Protein AF-A0A6J8BJU0-F1 (afdb_monomer_lite)

pLDDT: mean 70.77, std 21.6, range [33.34, 97.31]

Organism: Mytilus coruscus (NCBI:txid42192)

Sequence (218 aa):
MSDNEKNPNEDMDEDTVEDTVGEDRKKVKKSENNFKFKGNKVQFDLNVDVLDNLDSAISCIEKKRPNKAISYLEDSKELLNKRNKHIRIADKSEGGWQTVSEYLSDELASDSEDEKRIRAADSRAVKKIKAAKTDKQQHGRKRPAEAAGSSYQQAHSGGNSGGNGLQPFRAGASTGGAQGQQSPAKPSDVCYKCGFYGHWARECRRQSKNRVPRAPPS

Structure (mmCIF, N/CA/C/O backbone):
data_AF-A0A6J8BJU0-F1
#
_entry.id   AF-A0A6J8BJU0-F1
#
loop_
_atom_site.group_PDB
_atom_site.id
_atom_site.type_symbol
_atom_site.label_atom_id
_atom_site.label_alt_id
_atom_site.label_comp_id
_atom_site.label_asym_id
_atom_site.label_entity_id
_atom_site.label_seq_id
_atom_site.pdbx_PDB_ins_code
_atom_site.Cartn_x
_atom_site.Cartn_y
_atom_site.Cartn_z
_atom_site.occupancy
_atom_site.B_iso_or_equiv
_atom_site.auth_seq_id
_atom_site.auth_comp_id
_atom_site.auth_asym_id
_atom_site.auth_atom_id
_atom_site.pdbx_PDB_model_num
ATOM 1 N N . MET A 1 1 ? 0.953 6.549 77.476 1.00 46.22 1 MET A N 1
ATOM 2 C CA . MET A 1 1 ? -0.055 5.620 76.932 1.00 46.22 1 MET A CA 1
ATOM 3 C C . MET A 1 1 ? -1.033 6.436 76.117 1.00 46.22 1 MET A C 1
ATOM 5 O O . MET A 1 1 ? -1.964 6.972 76.692 1.00 46.22 1 MET A O 1
ATOM 9 N N . SER A 1 2 ? -0.748 6.596 74.829 1.00 47.69 2 SER A N 1
ATOM 10 C CA . SER A 1 2 ? -1.731 6.894 73.786 1.00 47.69 2 SER A CA 1
ATOM 11 C C . SER A 1 2 ? -1.089 6.444 72.486 1.00 47.69 2 SER A C 1
ATOM 13 O O . SER A 1 2 ? 0.050 6.808 72.190 1.00 47.69 2 SER A O 1
ATOM 15 N N . ASP A 1 3 ? -1.786 5.530 71.840 1.00 46.84 3 ASP A N 1
ATOM 16 C CA . ASP A 1 3 ? -1.271 4.595 70.867 1.00 46.84 3 ASP A CA 1
ATOM 17 C C . ASP A 1 3 ? -1.008 5.218 69.497 1.00 46.84 3 ASP A C 1
ATOM 19 O O . ASP A 1 3 ? -1.640 6.175 69.058 1.00 46.84 3 ASP A O 1
ATOM 23 N N . ASN A 1 4 ? -0.017 4.622 68.847 1.00 41.00 4 ASN A N 1
ATOM 24 C CA . ASN A 1 4 ? 0.404 4.840 67.478 1.00 41.00 4 ASN A CA 1
ATOM 25 C C . ASN A 1 4 ? -0.678 4.297 66.525 1.00 41.00 4 ASN A C 1
ATOM 27 O O . ASN A 1 4 ? -0.719 3.091 66.272 1.00 41.00 4 ASN A O 1
ATOM 31 N N . GLU A 1 5 ? -1.551 5.162 66.001 1.00 51.59 5 GLU A N 1
ATOM 32 C CA . GLU A 1 5 ? -2.478 4.791 64.925 1.00 51.59 5 GLU A CA 1
ATOM 33 C C . GLU A 1 5 ? -1.715 4.633 63.606 1.00 51.59 5 GLU A C 1
ATOM 35 O O . GLU A 1 5 ? -1.381 5.573 62.884 1.00 51.59 5 GLU A O 1
ATOM 40 N N . LYS A 1 6 ? -1.410 3.368 63.337 1.00 50.94 6 LYS A N 1
ATOM 41 C CA . LYS A 1 6 ? -0.900 2.828 62.086 1.00 50.94 6 LYS A CA 1
ATOM 42 C C . LYS A 1 6 ? -1.987 2.993 61.017 1.00 50.94 6 LYS A C 1
ATOM 44 O O . LYS A 1 6 ? -3.042 2.381 61.127 1.00 50.94 6 LYS A O 1
ATOM 49 N N . ASN A 1 7 ? -1.731 3.819 60.006 1.00 46.66 7 ASN A N 1
ATOM 50 C CA . ASN A 1 7 ? -2.589 3.973 58.830 1.00 46.66 7 ASN A CA 1
ATOM 51 C C . ASN A 1 7 ? -2.451 2.727 57.925 1.00 46.66 7 ASN A C 1
ATOM 53 O O . ASN A 1 7 ? -1.338 2.480 57.453 1.00 46.66 7 ASN A O 1
ATOM 57 N N . PRO A 1 8 ? -3.516 1.937 57.685 1.00 49.47 8 PRO A N 1
ATOM 58 C CA . PRO A 1 8 ? -3.499 0.823 56.754 1.00 49.47 8 PRO A CA 1
ATOM 59 C C . PRO A 1 8 ? -4.207 1.254 55.465 1.00 49.47 8 PRO A C 1
ATOM 61 O O . PRO A 1 8 ? -5.416 1.106 55.329 1.00 49.47 8 PRO A O 1
ATOM 64 N N . ASN A 1 9 ? -3.453 1.811 54.522 1.00 45.53 9 ASN A N 1
ATOM 65 C CA . ASN A 1 9 ? -3.844 1.744 53.118 1.00 45.53 9 ASN A CA 1
ATOM 66 C C . ASN A 1 9 ? -2.842 0.824 52.440 1.00 45.53 9 ASN A C 1
ATOM 68 O O . ASN A 1 9 ? -1.770 1.235 52.001 1.00 45.53 9 ASN A O 1
ATOM 72 N N . GLU A 1 10 ? -3.219 -0.444 52.517 1.00 48.91 10 GLU A N 1
ATOM 73 C CA . GLU A 1 10 ? -2.657 -1.590 51.834 1.00 48.91 10 GLU A CA 1
ATOM 74 C C . GLU A 1 10 ? -2.752 -1.354 50.322 1.00 48.91 10 GLU A C 1
ATOM 76 O O . GLU A 1 10 ? -3.818 -1.040 49.790 1.00 48.91 10 GLU A O 1
ATOM 81 N N . ASP A 1 11 ? -1.587 -1.404 49.680 1.00 44.16 11 ASP A N 1
ATOM 82 C CA . ASP A 1 11 ? -1.327 -2.092 48.417 1.00 44.16 11 ASP A CA 1
ATOM 83 C C . ASP A 1 11 ? -2.562 -2.303 47.521 1.00 44.16 11 ASP A C 1
ATOM 85 O O . ASP A 1 11 ? -3.182 -3.363 47.493 1.00 44.16 11 ASP A O 1
ATOM 89 N N . MET A 1 12 ? -2.905 -1.274 46.743 1.00 44.69 12 MET A N 1
ATOM 90 C CA . MET A 1 12 ? -3.594 -1.491 45.474 1.00 44.69 12 MET A CA 1
ATOM 91 C C . MET A 1 12 ? -2.523 -1.930 44.488 1.00 44.69 12 MET A C 1
ATOM 93 O O . MET A 1 12 ? -1.790 -1.092 43.960 1.00 44.69 12 MET A O 1
ATOM 97 N N . ASP A 1 13 ? -2.417 -3.243 44.314 1.00 44.38 13 ASP A N 1
ATOM 98 C CA . ASP A 1 13 ? -1.623 -3.880 43.278 1.00 44.38 13 ASP A CA 1
ATOM 99 C C . ASP A 1 13 ? -1.821 -3.139 41.949 1.00 44.38 13 ASP A C 1
ATOM 101 O O . ASP A 1 13 ? -2.906 -3.105 41.361 1.00 44.38 13 ASP A O 1
ATOM 105 N N . GLU A 1 14 ? -0.746 -2.499 41.493 1.00 45.72 14 GLU A N 1
ATOM 106 C CA . GLU A 1 14 ? -0.585 -2.044 40.123 1.00 45.72 14 GLU A CA 1
ATOM 107 C C . GLU A 1 14 ? -0.460 -3.307 39.268 1.00 45.72 14 GLU A C 1
ATOM 109 O O . GLU A 1 14 ? 0.639 -3.738 38.913 1.00 45.72 14 GLU A O 1
ATOM 114 N N . ASP A 1 15 ? -1.610 -3.939 39.005 1.00 37.81 15 ASP A N 1
ATOM 115 C CA . ASP A 1 15 ? -1.760 -5.042 38.066 1.00 37.81 15 ASP A CA 1
ATOM 116 C C . ASP A 1 15 ? -1.340 -4.524 36.690 1.00 37.81 15 ASP A C 1
ATOM 118 O O . ASP A 1 15 ? -2.113 -4.016 35.872 1.00 37.81 15 ASP A O 1
ATOM 122 N N . THR A 1 16 ? -0.043 -4.660 36.452 1.00 47.38 16 THR A N 1
ATOM 123 C CA . THR A 1 16 ? 0.596 -4.697 35.152 1.00 47.38 16 THR A CA 1
ATOM 124 C C . THR A 1 16 ? 0.113 -5.975 34.477 1.00 47.38 16 THR A C 1
ATOM 126 O O . THR A 1 16 ? 0.834 -6.956 34.318 1.00 47.38 16 THR A O 1
ATOM 129 N N . VAL A 1 17 ? -1.153 -5.972 34.060 1.00 45.91 17 VAL A N 1
ATOM 130 C CA . VAL A 1 17 ? -1.617 -6.860 33.003 1.00 45.91 17 VAL A CA 1
ATOM 131 C C . VAL A 1 17 ? -0.960 -6.372 31.720 1.00 45.91 17 VAL A C 1
ATOM 133 O O . VAL A 1 17 ? -1.492 -5.541 30.982 1.00 45.91 17 VAL A O 1
ATOM 136 N N . GLU A 1 18 ? 0.249 -6.884 31.485 1.00 43.97 18 GLU A N 1
ATOM 137 C CA . GLU A 1 18 ? 0.762 -7.132 30.145 1.00 43.97 18 GLU A CA 1
ATOM 138 C C . GLU A 1 18 ? -0.301 -7.960 29.414 1.00 43.97 18 GLU A C 1
ATOM 140 O O . GLU A 1 18 ? -0.311 -9.189 29.447 1.00 43.97 18 GLU A O 1
ATOM 145 N N . ASP A 1 19 ? -1.270 -7.259 28.822 1.00 37.34 19 ASP A N 1
ATOM 146 C CA . ASP A 1 19 ? -2.324 -7.847 28.014 1.00 37.34 19 ASP A CA 1
ATOM 147 C C . ASP A 1 19 ? -1.627 -8.400 26.773 1.00 37.34 19 ASP A C 1
ATOM 149 O O . ASP A 1 19 ? -1.264 -7.675 25.839 1.00 37.34 19 ASP A O 1
ATOM 153 N N . THR A 1 20 ? -1.328 -9.695 26.836 1.00 39.25 20 THR A N 1
ATOM 154 C CA . THR A 1 20 ? -0.677 -10.464 25.790 1.00 39.25 20 THR A CA 1
ATOM 155 C C . THR A 1 20 ? -1.409 -10.203 24.481 1.00 39.25 20 THR A C 1
ATOM 157 O O . THR A 1 20 ? -2.538 -10.645 24.265 1.00 39.25 20 THR A O 1
ATOM 160 N N . VAL A 1 21 ? -0.758 -9.438 23.604 1.00 46.09 21 VAL A N 1
ATOM 161 C CA . VAL A 1 21 ? -1.203 -9.113 22.248 1.00 46.09 21 VAL A CA 1
ATOM 162 C C . VAL A 1 21 ? -1.193 -10.409 21.435 1.00 46.09 21 VAL A C 1
ATOM 164 O O . VAL A 1 21 ? -0.228 -10.699 20.732 1.00 46.09 21 VAL A O 1
ATOM 167 N N . GLY A 1 22 ? -2.220 -11.247 21.590 1.00 48.09 22 GLY A N 1
ATOM 168 C CA . GLY A 1 22 ? -2.070 -12.636 21.171 1.00 48.09 22 GLY A CA 1
ATOM 169 C C . GLY A 1 22 ? -3.312 -13.484 20.947 1.00 48.09 22 GLY A C 1
ATOM 170 O O . GLY A 1 22 ? -3.116 -14.655 20.702 1.00 48.09 22 GLY A O 1
ATOM 171 N N . GLU A 1 23 ? -4.542 -12.975 20.944 1.00 48.72 23 GLU A N 1
ATOM 172 C CA . GLU A 1 23 ? -5.748 -13.791 20.668 1.00 48.72 23 GLU A CA 1
ATOM 173 C C . GLU A 1 23 ? -6.867 -12.836 20.203 1.00 48.72 23 GLU A C 1
ATOM 175 O O . GLU A 1 23 ? -7.117 -11.816 20.838 1.00 48.72 23 GLU A O 1
ATOM 180 N N . ASP A 1 24 ? -7.563 -12.945 19.073 1.00 41.62 24 ASP A N 1
ATOM 181 C CA . ASP A 1 24 ? -7.699 -13.938 18.017 1.00 41.62 24 ASP A CA 1
ATOM 182 C C . ASP A 1 24 ? -7.836 -13.160 16.696 1.00 41.62 24 ASP A C 1
ATOM 184 O O . ASP A 1 24 ? -8.904 -12.624 16.381 1.00 41.62 24 ASP A O 1
ATOM 188 N N . ARG A 1 25 ? -6.786 -13.073 15.871 1.00 51.09 25 ARG A N 1
ATOM 189 C CA . ARG A 1 25 ? -6.992 -12.660 14.474 1.00 51.09 25 ARG A CA 1
ATOM 190 C C . ARG A 1 25 ? -7.610 -13.846 13.741 1.00 51.09 25 ARG A C 1
ATOM 192 O O . ARG A 1 25 ? -6.886 -14.669 13.177 1.00 51.09 25 ARG A O 1
ATOM 199 N N . LYS A 1 26 ? -8.945 -13.915 13.688 1.00 50.25 26 LYS A N 1
ATOM 200 C CA . LYS A 1 26 ? -9.640 -14.637 12.611 1.00 50.25 26 LYS A CA 1
ATOM 201 C C . LYS A 1 26 ? -9.287 -13.927 11.305 1.00 50.25 26 LYS A C 1
ATOM 203 O O . LYS A 1 26 ? -10.042 -13.099 10.822 1.00 50.25 26 LYS A O 1
ATOM 208 N N . LYS A 1 27 ? -8.108 -14.230 10.752 1.00 51.03 27 LYS A N 1
ATOM 209 C CA . LYS A 1 27 ? -7.765 -13.864 9.380 1.00 51.03 27 LYS A CA 1
ATOM 210 C C . LYS A 1 27 ? -8.855 -14.473 8.517 1.00 51.03 27 LYS A C 1
ATOM 212 O O . LYS A 1 27 ? -8.927 -15.702 8.401 1.00 51.03 27 LYS A O 1
ATOM 217 N N . VAL A 1 28 ? -9.714 -13.632 7.951 1.00 52.28 28 VAL A N 1
ATOM 218 C CA . VAL A 1 28 ? -10.606 -14.055 6.880 1.00 52.28 28 VAL A CA 1
ATOM 219 C C . VAL A 1 28 ? -9.720 -14.769 5.866 1.00 52.28 28 VAL A C 1
ATOM 221 O O . VAL A 1 28 ? -8.658 -14.261 5.494 1.00 52.28 28 VAL A O 1
ATOM 224 N N . LYS A 1 29 ? -10.082 -16.013 5.516 1.00 50.44 29 LYS A N 1
ATOM 225 C CA . LYS A 1 29 ? -9.333 -16.823 4.548 1.00 50.44 29 LYS A CA 1
ATOM 226 C C . LYS A 1 29 ? -9.055 -15.929 3.354 1.00 50.44 29 LYS A C 1
ATOM 228 O O . LYS A 1 29 ? -9.998 -15.522 2.680 1.00 50.44 29 LYS A O 1
ATOM 233 N N . LYS A 1 30 ? -7.777 -15.609 3.131 1.00 56.88 30 LYS A N 1
ATOM 234 C CA . LYS A 1 30 ? -7.332 -14.826 1.985 1.00 56.88 30 LYS A CA 1
ATOM 235 C C . LYS A 1 30 ? -7.903 -15.513 0.760 1.00 56.88 30 LYS A C 1
ATOM 237 O O . LYS A 1 30 ? -7.459 -16.604 0.416 1.00 56.88 30 LYS A O 1
ATOM 242 N N . SER A 1 31 ? -8.957 -14.937 0.190 1.00 52.50 31 SER A N 1
ATOM 243 C CA . SER A 1 31 ? -9.667 -15.577 -0.903 1.00 52.50 31 SER A CA 1
ATOM 244 C C . SER A 1 31 ? -8.647 -15.809 -2.006 1.00 52.50 31 SER A C 1
ATOM 246 O O . SER A 1 31 ? -7.974 -14.857 -2.421 1.00 52.50 31 SER A O 1
ATOM 248 N N . GLU A 1 32 ? -8.524 -17.043 -2.484 1.00 59.88 32 GLU A N 1
ATOM 249 C CA . GLU A 1 32 ? -7.750 -17.391 -3.679 1.00 59.88 32 GLU A CA 1
ATOM 250 C C . GLU A 1 32 ? -8.463 -16.869 -4.937 1.00 59.88 32 GLU A C 1
ATOM 252 O O . GLU A 1 32 ? -8.626 -17.553 -5.943 1.00 59.88 32 GLU A O 1
ATOM 257 N N . ASN A 1 33 ? -8.934 -15.626 -4.877 1.00 67.31 33 ASN A N 1
ATOM 258 C CA . ASN A 1 33 ? -9.532 -14.938 -5.991 1.00 67.31 33 ASN A CA 1
ATOM 259 C C . ASN A 1 33 ? -8.438 -14.783 -7.046 1.00 67.31 33 ASN A C 1
ATOM 261 O O . ASN A 1 33 ? -7.417 -14.116 -6.841 1.00 67.31 33 ASN A O 1
ATOM 265 N N . ASN A 1 34 ? -8.640 -15.442 -8.182 1.00 79.44 34 ASN A N 1
ATOM 266 C CA . ASN A 1 34 ? -7.725 -15.365 -9.304 1.00 79.44 34 ASN A CA 1
ATOM 267 C C . ASN A 1 34 ? -7.910 -14.014 -10.009 1.00 79.44 34 ASN A C 1
ATOM 269 O O . ASN A 1 34 ? -8.774 -13.840 -10.868 1.00 79.44 34 ASN A O 1
ATOM 273 N N . PHE A 1 35 ? -7.120 -13.019 -9.611 1.00 85.69 35 PHE A N 1
ATOM 274 C CA . PHE A 1 35 ? -7.157 -11.698 -10.228 1.00 85.69 35 PHE A CA 1
ATOM 275 C C . PHE A 1 35 ? -6.269 -11.656 -11.471 1.00 85.69 35 PHE A C 1
ATOM 277 O O . PHE A 1 35 ? -5.054 -11.823 -11.387 1.00 85.69 35 PHE A O 1
ATOM 284 N N . LYS A 1 36 ? -6.857 -11.285 -12.615 1.00 88.88 36 LYS A N 1
ATOM 285 C CA . LYS A 1 36 ? -6.124 -11.027 -13.869 1.00 88.88 36 LYS A CA 1
ATOM 286 C C . LYS A 1 36 ? -4.992 -10.003 -13.707 1.00 88.88 36 LYS A C 1
ATOM 288 O O . LYS A 1 36 ? -3.968 -10.096 -14.378 1.00 88.88 36 LYS A O 1
ATOM 293 N N . PHE A 1 37 ? -5.182 -9.007 -12.841 1.00 85.38 37 PHE A N 1
ATOM 294 C CA . PHE A 1 37 ? -4.228 -7.922 -12.632 1.00 85.38 37 PHE A CA 1
ATOM 295 C C . PHE A 1 37 ? -3.698 -7.931 -11.197 1.00 85.38 37 PHE A C 1
ATOM 297 O O . PHE A 1 37 ? -4.469 -7.820 -10.243 1.00 85.38 37 PHE A O 1
ATOM 304 N N . LYS A 1 38 ? -2.366 -7.965 -11.044 1.00 86.75 38 LYS A N 1
ATOM 305 C CA . LYS A 1 38 ? -1.685 -7.917 -9.735 1.00 86.75 38 LYS A CA 1
ATOM 306 C C . LYS A 1 38 ? -2.107 -6.697 -8.903 1.00 86.75 38 LYS A C 1
ATOM 308 O O . LYS A 1 38 ? -2.276 -6.816 -7.696 1.00 86.75 38 LYS A O 1
ATOM 313 N N . GLY A 1 39 ? -2.324 -5.545 -9.545 1.00 86.25 39 GLY A N 1
ATOM 314 C CA . GLY A 1 39 ? -2.788 -4.325 -8.874 1.00 86.25 39 GLY A CA 1
ATOM 315 C C . GLY A 1 39 ? -4.169 -4.471 -8.227 1.00 86.25 39 GLY A C 1
ATOM 316 O O . GLY A 1 39 ? -4.355 -4.015 -7.100 1.00 86.25 39 GLY A O 1
ATOM 317 N N . ASN A 1 40 ? -5.098 -5.171 -8.888 1.00 89.50 40 ASN A N 1
ATOM 318 C CA . ASN A 1 40 ? -6.440 -5.422 -8.353 1.00 89.50 40 ASN A CA 1
ATOM 319 C C . ASN A 1 40 ? -6.379 -6.351 -7.143 1.00 89.50 40 ASN A C 1
ATOM 321 O O . ASN A 1 40 ? -7.047 -6.088 -6.151 1.00 89.50 40 ASN A O 1
ATOM 325 N N . LYS A 1 41 ? -5.522 -7.380 -7.192 1.00 90.62 41 LYS A N 1
ATOM 326 C CA . LYS A 1 41 ? -5.277 -8.253 -6.039 1.00 90.62 41 LYS A CA 1
ATOM 327 C C . LYS A 1 41 ? -4.774 -7.468 -4.830 1.00 90.62 41 LYS A C 1
ATOM 329 O O . LYS A 1 41 ? -5.292 -7.641 -3.740 1.00 90.62 41 LYS A O 1
ATOM 334 N N . VAL A 1 42 ? -3.788 -6.590 -5.025 1.00 89.56 42 VAL A N 1
ATOM 335 C CA . VAL A 1 42 ? -3.236 -5.765 -3.936 1.00 89.56 42 VAL A CA 1
ATOM 336 C C . VAL A 1 42 ? -4.296 -4.825 -3.354 1.00 89.56 42 VAL A C 1
ATOM 338 O O . VAL A 1 42 ? -4.347 -4.651 -2.143 1.00 89.56 42 VAL A O 1
ATOM 341 N N . GLN A 1 43 ? -5.148 -4.226 -4.193 1.00 92.81 43 GLN A N 1
ATOM 342 C CA . GLN A 1 43 ? -6.241 -3.378 -3.710 1.00 92.81 43 GLN A CA 1
ATOM 343 C C . GLN A 1 43 ? -7.295 -4.181 -2.944 1.00 92.81 43 GLN A C 1
ATOM 345 O O . GLN A 1 43 ? -7.780 -3.718 -1.920 1.00 92.81 43 GLN A O 1
ATOM 350 N N . PHE A 1 44 ? -7.649 -5.366 -3.440 1.00 93.25 44 PHE A N 1
ATOM 351 C CA . PHE A 1 44 ? -8.602 -6.242 -2.774 1.00 93.25 44 PHE A CA 1
ATOM 352 C C . PHE A 1 44 ? -8.078 -6.706 -1.413 1.00 93.25 44 PHE A C 1
ATOM 354 O O . PHE A 1 44 ? -8.793 -6.570 -0.429 1.00 93.25 44 PHE A O 1
ATOM 361 N N . ASP A 1 45 ? -6.827 -7.177 -1.356 1.00 91.69 45 ASP A N 1
ATOM 362 C CA . ASP A 1 45 ? -6.169 -7.593 -0.112 1.00 91.69 45 ASP A CA 1
ATOM 363 C C . ASP A 1 45 ? -6.208 -6.442 0.923 1.00 91.69 45 ASP A C 1
ATOM 365 O O . ASP A 1 45 ? -6.627 -6.652 2.054 1.00 91.69 45 ASP A O 1
ATOM 369 N N . LEU A 1 46 ? -5.894 -5.203 0.514 1.00 94.56 46 LEU A N 1
ATOM 370 C CA . LEU A 1 46 ? -6.002 -4.028 1.391 1.00 94.56 46 LEU A CA 1
ATOM 371 C C . LEU A 1 46 ? -7.440 -3.758 1.859 1.00 94.56 46 LEU A C 1
ATOM 373 O O . LEU A 1 46 ? -7.648 -3.399 3.014 1.00 94.56 46 LEU A O 1
ATOM 377 N N . ASN A 1 47 ? -8.425 -3.864 0.963 1.00 95.44 47 ASN A N 1
ATOM 378 C CA . ASN A 1 47 ? -9.822 -3.632 1.324 1.00 95.44 47 ASN A CA 1
ATOM 379 C C . ASN A 1 47 ? -10.287 -4.645 2.381 1.00 95.44 47 ASN A C 1
ATOM 381 O O . ASN A 1 47 ? -11.003 -4.255 3.295 1.00 95.44 47 ASN A O 1
ATOM 385 N N . VAL A 1 48 ? -9.865 -5.910 2.268 1.00 95.38 48 VAL A N 1
ATOM 386 C CA . VAL A 1 48 ? -10.132 -6.940 3.282 1.00 95.38 48 VAL A CA 1
ATOM 387 C C . VAL A 1 48 ? -9.488 -6.557 4.612 1.00 95.38 48 VAL A C 1
ATOM 389 O O . VAL A 1 48 ? -10.190 -6.505 5.612 1.00 95.38 48 VAL A O 1
ATOM 392 N N . ASP A 1 49 ? -8.203 -6.191 4.619 1.00 94.62 49 ASP A N 1
ATOM 393 C CA . ASP A 1 49 ? -7.503 -5.808 5.854 1.00 94.62 49 ASP A CA 1
ATOM 394 C C . ASP A 1 49 ? -8.167 -4.602 6.556 1.00 94.62 49 ASP A C 1
ATOM 396 O O . ASP A 1 49 ? -8.270 -4.561 7.783 1.00 94.62 49 ASP A O 1
ATOM 400 N N . VAL A 1 50 ? -8.645 -3.614 5.788 1.00 96.88 50 VAL A N 1
ATOM 401 C CA . VAL A 1 50 ? -9.373 -2.457 6.337 1.00 96.88 50 VAL A CA 1
ATOM 402 C C . VAL A 1 50 ? -10.726 -2.877 6.910 1.00 96.88 50 VAL A C 1
ATOM 404 O O . VAL A 1 50 ? -11.077 -2.424 7.994 1.00 96.88 50 VAL A O 1
ATOM 407 N N . LEU A 1 51 ? -11.481 -3.734 6.218 1.00 96.62 51 LEU A N 1
ATOM 408 C CA . LEU A 1 51 ? -12.763 -4.234 6.724 1.00 96.62 51 LEU A CA 1
ATOM 409 C C . LEU A 1 51 ? -12.579 -5.038 8.016 1.00 96.62 51 LEU A C 1
ATOM 411 O O . LEU A 1 51 ? -13.272 -4.760 8.989 1.00 96.62 51 LEU A O 1
ATOM 415 N N . ASP A 1 52 ? -11.589 -5.932 8.070 1.00 95.81 52 ASP A N 1
ATOM 416 C CA . ASP A 1 52 ? -11.277 -6.729 9.262 1.00 95.81 52 ASP A CA 1
ATOM 417 C C . ASP A 1 52 ? -10.952 -5.835 10.476 1.00 95.81 52 ASP A C 1
ATOM 419 O O . ASP A 1 52 ? -11.385 -6.105 11.604 1.00 95.81 52 ASP A O 1
ATOM 423 N N . ASN A 1 53 ? -10.218 -4.736 10.264 1.00 96.38 53 ASN A N 1
ATOM 424 C CA . ASN A 1 53 ? -9.946 -3.761 11.320 1.00 96.38 53 ASN A CA 1
ATOM 425 C C . ASN A 1 53 ? -11.211 -3.001 11.752 1.00 96.38 53 ASN A C 1
ATOM 427 O O . ASN A 1 53 ? -11.413 -2.788 12.948 1.00 96.38 53 ASN A O 1
ATOM 431 N N . LEU A 1 54 ? -12.070 -2.597 10.811 1.00 97.06 54 LEU A N 1
ATOM 432 C CA . LEU A 1 54 ? -13.329 -1.916 11.127 1.00 97.06 54 LEU A CA 1
ATOM 433 C C . LEU A 1 54 ? -14.280 -2.829 11.914 1.00 97.06 54 LEU A C 1
ATOM 435 O O . LEU A 1 54 ? -14.826 -2.396 12.928 1.00 97.06 54 LEU A O 1
ATOM 439 N N . ASP A 1 55 ? -14.408 -4.096 11.521 1.00 97.19 55 ASP A N 1
ATOM 440 C CA . ASP A 1 55 ? -15.209 -5.095 12.237 1.00 97.19 55 ASP A CA 1
ATOM 441 C C . ASP A 1 55 ? -14.659 -5.341 13.652 1.00 97.19 55 ASP A C 1
ATOM 443 O O . ASP A 1 55 ? -15.411 -5.411 14.630 1.00 97.19 55 ASP A O 1
ATOM 447 N N . SER A 1 56 ? -13.331 -5.393 13.794 1.00 96.06 56 SER A N 1
ATOM 448 C CA . SER A 1 56 ? -12.669 -5.506 15.100 1.00 96.06 56 SER A CA 1
ATOM 449 C C . SER A 1 56 ? -12.923 -4.281 15.986 1.00 96.06 56 SER A C 1
ATOM 451 O O . SER A 1 56 ? -13.162 -4.427 17.190 1.00 96.06 56 SER A O 1
ATOM 453 N N . ALA A 1 57 ? -12.926 -3.076 15.404 1.00 97.06 57 ALA A N 1
ATOM 454 C CA . ALA A 1 57 ? -13.252 -1.841 16.110 1.00 97.06 57 ALA A CA 1
ATOM 455 C C . ALA A 1 57 ? -14.710 -1.837 16.590 1.00 97.06 57 ALA A C 1
ATOM 457 O O . ALA A 1 57 ? -14.958 -1.555 17.763 1.00 97.06 57 ALA A O 1
ATOM 458 N N . ILE A 1 58 ? -15.657 -2.222 15.725 1.00 96.56 58 ILE A N 1
ATOM 459 C CA . ILE A 1 58 ? -17.079 -2.365 16.075 1.00 96.56 58 ILE A CA 1
ATOM 460 C C . ILE A 1 58 ? -17.236 -3.350 17.241 1.00 96.56 58 ILE A C 1
ATOM 462 O O . ILE A 1 58 ? -17.830 -2.999 18.260 1.00 96.56 58 ILE A O 1
ATOM 466 N N . SER A 1 59 ? -16.605 -4.528 17.162 1.00 96.44 59 SER A N 1
ATOM 467 C CA . SER A 1 59 ? -16.651 -5.523 18.245 1.00 96.44 59 SER A CA 1
ATOM 468 C C . SER A 1 59 ? -16.082 -4.991 19.568 1.00 96.44 59 SER A C 1
ATOM 470 O O . SER A 1 59 ? -16.584 -5.310 20.649 1.00 96.44 59 SER A O 1
ATOM 472 N N . CYS A 1 60 ? -15.031 -4.166 19.521 1.00 96.38 60 CYS A N 1
ATOM 473 C CA . CYS A 1 60 ? -14.462 -3.549 20.720 1.00 96.38 60 CYS A CA 1
ATOM 474 C C . CYS A 1 60 ? -15.388 -2.486 21.325 1.00 96.38 60 CYS A C 1
ATOM 476 O O . CYS A 1 60 ? -15.480 -2.399 22.551 1.00 96.38 60 CYS A O 1
ATOM 478 N N . ILE A 1 61 ? -16.103 -1.723 20.493 1.00 95.88 61 ILE A N 1
ATOM 479 C CA . ILE A 1 61 ? -17.103 -0.746 20.943 1.00 95.88 61 ILE A CA 1
ATOM 480 C C . ILE A 1 61 ? -18.255 -1.458 21.661 1.00 95.88 61 ILE A C 1
ATOM 482 O O . ILE A 1 61 ? -18.605 -1.068 22.775 1.00 95.88 61 ILE A O 1
ATOM 486 N N . GLU A 1 62 ? -18.783 -2.542 21.088 1.00 96.19 62 GLU A N 1
ATOM 487 C CA . GLU A 1 62 ? -19.841 -3.356 21.709 1.00 96.19 62 GLU A CA 1
ATOM 488 C C . GLU A 1 62 ? -19.416 -3.913 23.075 1.00 96.19 62 GLU A C 1
ATOM 490 O O . GLU A 1 62 ? -20.191 -3.919 24.032 1.00 96.19 62 GLU A O 1
ATOM 495 N N . LYS A 1 63 ? -18.145 -4.312 23.196 1.00 96.31 63 LYS A N 1
ATOM 496 C CA . LYS A 1 63 ? -17.540 -4.812 24.441 1.00 96.31 63 LYS A CA 1
ATOM 497 C C . LYS A 1 63 ? -17.106 -3.700 25.405 1.00 96.31 63 LYS A C 1
ATOM 499 O O . LYS A 1 63 ? -16.451 -4.000 26.400 1.00 96.31 63 LYS A O 1
ATOM 504 N N . LYS A 1 64 ? -17.448 -2.434 25.130 1.00 96.06 64 LYS A N 1
ATOM 505 C CA . LYS A 1 64 ? -17.089 -1.251 25.935 1.00 96.06 64 LYS A CA 1
ATOM 506 C C . LYS A 1 64 ? -15.574 -1.089 26.148 1.00 96.06 64 LYS A C 1
ATOM 508 O O . LYS A 1 64 ? -15.134 -0.655 27.209 1.00 96.06 64 LYS A O 1
ATOM 513 N N . ARG A 1 65 ? -14.770 -1.414 25.127 1.00 95.50 65 ARG A N 1
ATOM 514 C CA . ARG A 1 65 ? -13.302 -1.255 25.102 1.00 95.50 65 ARG A CA 1
ATOM 515 C C . ARG A 1 65 ? -12.884 -0.170 24.096 1.00 95.50 65 ARG A C 1
ATOM 517 O O . ARG A 1 65 ? -12.367 -0.496 23.025 1.00 95.50 65 ARG A O 1
ATOM 524 N N . PRO A 1 66 ? -13.095 1.122 24.408 1.00 93.19 66 PRO A N 1
ATOM 525 C CA . PRO A 1 66 ? -12.897 2.211 23.451 1.00 93.19 66 PRO A CA 1
ATOM 526 C C . PRO A 1 66 ? -11.437 2.379 23.012 1.00 93.19 66 PRO A C 1
ATOM 528 O O . PRO A 1 66 ? -11.193 2.604 21.834 1.00 93.19 66 PRO A O 1
ATOM 531 N N . ASN A 1 67 ? -10.461 2.188 23.906 1.00 95.19 67 ASN A N 1
ATOM 532 C CA . ASN A 1 67 ? -9.039 2.351 23.565 1.00 95.19 67 ASN A CA 1
ATOM 533 C C . ASN A 1 67 ? -8.583 1.349 22.491 1.00 95.19 67 ASN A C 1
ATOM 535 O O . ASN A 1 67 ? -7.909 1.721 21.536 1.00 95.19 67 ASN A O 1
ATOM 539 N N . LYS A 1 68 ? -9.029 0.090 22.597 1.00 93.94 68 LYS A N 1
ATOM 540 C CA . LYS A 1 68 ? -8.734 -0.954 21.605 1.00 93.94 68 LYS A CA 1
ATOM 541 C C . LYS A 1 68 ? -9.486 -0.729 20.288 1.00 93.94 68 LYS A C 1
ATOM 543 O O . LYS A 1 68 ? -8.981 -1.051 19.221 1.00 93.94 68 LYS A O 1
ATOM 548 N N . ALA A 1 69 ? -10.684 -0.143 20.337 1.00 96.44 69 ALA A N 1
ATOM 549 C CA . ALA A 1 69 ? -11.384 0.267 19.122 1.00 96.44 69 ALA A CA 1
ATOM 550 C C . ALA A 1 69 ? -10.639 1.396 18.392 1.00 96.44 69 ALA A C 1
ATOM 552 O O . ALA A 1 69 ? -10.483 1.338 17.174 1.00 96.44 69 ALA A O 1
ATOM 553 N N . ILE A 1 70 ? -10.144 2.392 19.137 1.00 96.94 70 ILE A N 1
ATOM 554 C CA . ILE A 1 70 ? -9.367 3.510 18.590 1.00 96.94 70 ILE A CA 1
ATOM 555 C C . ILE A 1 70 ? -8.111 2.995 17.884 1.00 96.94 70 ILE A C 1
ATOM 557 O O . ILE A 1 70 ? -7.880 3.394 16.745 1.00 96.94 70 ILE A O 1
ATOM 561 N N . SER A 1 71 ? -7.370 2.052 18.478 1.00 96.75 71 SER A N 1
ATOM 562 C CA . SER A 1 71 ? -6.171 1.500 17.832 1.00 96.75 71 SER A CA 1
ATOM 563 C C . SER A 1 71 ? -6.480 0.837 16.482 1.00 96.75 71 SER A C 1
ATOM 565 O O . SER A 1 71 ? -5.786 1.091 15.502 1.00 96.75 71 SER A O 1
ATOM 567 N N . TYR A 1 72 ? -7.571 0.066 16.366 1.00 97.19 72 TYR A N 1
ATOM 568 C CA . TYR A 1 72 ? -7.970 -0.526 15.077 1.00 97.19 72 TYR A CA 1
ATOM 569 C C . TYR A 1 72 ? -8.377 0.523 14.024 1.00 97.19 72 TYR A C 1
ATOM 571 O O . TYR A 1 72 ? -8.138 0.343 12.823 1.00 97.19 72 TYR A O 1
ATOM 579 N N . LEU A 1 73 ? -8.988 1.634 14.446 1.00 97.31 73 LEU A N 1
ATOM 580 C CA . LEU A 1 73 ? -9.326 2.745 13.550 1.00 97.31 73 LEU A CA 1
ATOM 581 C C . LEU A 1 73 ? -8.073 3.498 13.085 1.00 97.31 73 LEU A C 1
ATOM 583 O O . LEU A 1 73 ? -7.980 3.876 11.913 1.00 97.31 73 LEU A O 1
ATOM 587 N N . GLU A 1 74 ? -7.100 3.693 13.974 1.00 97.31 74 GLU A N 1
ATOM 588 C CA . GLU A 1 74 ? -5.805 4.291 13.647 1.00 97.31 74 GLU A CA 1
ATOM 589 C C . GLU A 1 74 ? -5.019 3.420 12.661 1.00 97.31 74 GLU A C 1
ATOM 591 O O . GLU A 1 74 ? -4.569 3.936 11.634 1.00 97.31 74 GLU A O 1
ATOM 596 N N . ASP A 1 75 ? -4.972 2.104 12.883 1.00 95.31 75 ASP A N 1
ATOM 597 C CA . ASP A 1 75 ? -4.370 1.138 11.957 1.00 95.31 75 ASP A CA 1
ATOM 598 C C . ASP A 1 75 ? -5.032 1.203 10.570 1.00 95.31 75 ASP A C 1
ATOM 600 O O . ASP A 1 75 ? -4.359 1.253 9.535 1.00 95.31 75 ASP A O 1
ATOM 604 N N . SER A 1 76 ? -6.367 1.271 10.524 1.00 97.19 76 SER A N 1
ATOM 605 C CA . SER A 1 76 ? -7.126 1.414 9.271 1.00 97.19 76 SER A CA 1
ATOM 606 C C . SER A 1 76 ? -6.772 2.705 8.528 1.00 97.19 76 SER A C 1
ATOM 608 O O . SER A 1 76 ? -6.557 2.706 7.311 1.00 97.19 76 SER A O 1
ATOM 610 N N . LYS A 1 77 ? -6.667 3.821 9.258 1.00 97.00 77 LYS A N 1
ATOM 611 C CA . LYS A 1 77 ? -6.255 5.118 8.707 1.00 97.00 77 LYS A CA 1
ATOM 612 C C . LYS A 1 77 ? -4.824 5.060 8.173 1.00 97.00 77 LYS A C 1
ATOM 614 O O . LYS A 1 77 ? -4.541 5.634 7.117 1.00 97.00 77 LYS A O 1
ATOM 619 N N . GLU A 1 78 ? -3.924 4.374 8.869 1.00 95.12 78 GLU A N 1
ATOM 620 C CA . GLU A 1 78 ? -2.540 4.206 8.439 1.00 95.12 78 GLU A CA 1
ATOM 621 C C . GLU A 1 78 ? -2.445 3.386 7.141 1.00 95.12 78 GLU A C 1
ATOM 623 O O . GLU A 1 78 ? -1.784 3.820 6.191 1.00 95.12 78 GLU A O 1
ATOM 628 N N . LEU A 1 79 ? -3.169 2.264 7.046 1.00 95.06 79 LEU A N 1
ATOM 629 C CA . LEU A 1 79 ? -3.255 1.433 5.838 1.00 95.06 79 LEU A CA 1
ATOM 630 C C . LEU A 1 79 ? -3.724 2.240 4.618 1.00 95.06 79 LEU A C 1
ATOM 632 O O . LEU A 1 79 ? -3.099 2.196 3.551 1.00 95.06 79 LEU A O 1
ATOM 636 N N . LEU A 1 80 ? -4.781 3.041 4.779 1.00 97.06 80 LEU A N 1
ATOM 637 C CA . LEU A 1 80 ? -5.302 3.900 3.713 1.00 97.06 80 LEU A CA 1
ATOM 638 C C . LEU A 1 80 ? -4.311 5.004 3.319 1.00 97.06 80 LEU A C 1
ATOM 640 O O . LEU A 1 80 ? -4.125 5.275 2.130 1.00 97.06 80 LEU A O 1
ATOM 644 N N . ASN A 1 81 ? -3.617 5.615 4.282 1.00 94.56 81 ASN A N 1
ATOM 645 C CA . ASN A 1 81 ? -2.597 6.627 4.000 1.00 94.56 81 ASN A CA 1
ATOM 646 C C . ASN A 1 81 ? -1.387 6.047 3.259 1.00 94.56 81 ASN A C 1
ATOM 648 O O . ASN A 1 81 ? -0.949 6.626 2.257 1.00 94.56 81 ASN A O 1
ATOM 652 N N . LYS A 1 82 ? -0.887 4.882 3.694 1.00 92.31 82 LYS A N 1
ATOM 653 C CA . LYS A 1 82 ? 0.168 4.131 2.997 1.00 92.31 82 LYS A CA 1
ATOM 654 C C . LYS A 1 82 ? -0.260 3.834 1.560 1.00 92.31 82 LYS A C 1
ATOM 656 O O . LYS A 1 82 ? 0.478 4.129 0.616 1.00 92.31 82 LYS A O 1
ATOM 661 N N . ARG A 1 83 ? -1.497 3.369 1.357 1.00 94.44 83 ARG A N 1
ATOM 662 C CA . ARG A 1 83 ? -2.024 3.118 0.011 1.00 94.44 83 ARG A CA 1
ATOM 663 C C . ARG A 1 83 ? -2.117 4.377 -0.843 1.00 94.44 83 ARG A C 1
ATOM 665 O O . ARG A 1 83 ? -1.679 4.351 -1.993 1.00 94.44 83 ARG A O 1
ATOM 672 N N . ASN A 1 84 ? -2.633 5.475 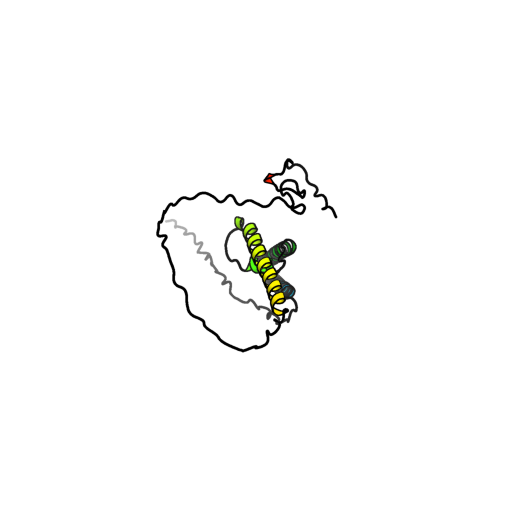-0.300 1.00 94.94 84 ASN A N 1
ATOM 673 C CA . ASN A 1 84 ? -2.719 6.753 -1.007 1.00 94.94 84 ASN A CA 1
ATOM 674 C C . ASN A 1 84 ? -1.334 7.256 -1.432 1.00 94.94 84 ASN A C 1
ATOM 676 O O . ASN A 1 84 ? -1.169 7.754 -2.548 1.00 94.94 84 ASN A O 1
ATOM 680 N N . LYS A 1 85 ? -0.312 7.069 -0.587 1.00 92.75 85 LYS A N 1
ATOM 681 C CA . LYS A 1 85 ? 1.084 7.340 -0.951 1.00 92.75 85 LYS A CA 1
ATOM 682 C C . LYS A 1 85 ? 1.520 6.486 -2.144 1.00 92.75 85 LYS A C 1
ATOM 684 O O . LYS A 1 85 ? 2.072 7.024 -3.100 1.00 92.75 85 LYS A O 1
ATOM 689 N N . HIS A 1 86 ? 1.233 5.186 -2.134 1.00 93.31 86 HIS A N 1
ATOM 690 C CA . HIS A 1 86 ? 1.567 4.295 -3.247 1.00 93.31 86 HIS A CA 1
ATOM 691 C C . HIS A 1 86 ? 0.873 4.677 -4.555 1.00 93.31 86 HIS A C 1
ATOM 693 O O . HIS A 1 86 ? 1.518 4.660 -5.598 1.00 93.31 86 HIS A O 1
ATOM 699 N N . ILE A 1 87 ? -0.401 5.075 -4.508 1.00 93.50 87 ILE A N 1
ATOM 700 C CA . ILE A 1 87 ? -1.126 5.564 -5.690 1.00 93.50 87 ILE A CA 1
ATOM 701 C C . ILE A 1 87 ? -0.415 6.789 -6.276 1.00 93.50 87 ILE A C 1
ATOM 703 O O . ILE A 1 87 ? -0.147 6.822 -7.473 1.00 93.50 87 ILE A O 1
ATOM 707 N N . ARG A 1 88 ? -0.029 7.759 -5.436 1.00 93.38 88 ARG A N 1
ATOM 708 C CA . ARG A 1 88 ? 0.712 8.951 -5.888 1.00 93.38 88 ARG A CA 1
ATOM 709 C C . ARG A 1 88 ? 2.077 8.610 -6.486 1.00 93.38 88 ARG A C 1
ATOM 711 O O . ARG A 1 88 ? 2.510 9.293 -7.407 1.00 93.38 88 ARG A O 1
ATOM 718 N N . ILE A 1 89 ? 2.769 7.603 -5.950 1.00 90.94 89 ILE A N 1
ATOM 719 C CA . ILE A 1 89 ? 4.039 7.128 -6.517 1.00 90.94 89 ILE A CA 1
ATOM 720 C C . ILE A 1 89 ? 3.783 6.524 -7.896 1.00 90.94 89 ILE A C 1
ATOM 722 O O . ILE A 1 89 ? 4.426 6.944 -8.850 1.00 90.94 89 ILE A O 1
ATOM 726 N N . ALA A 1 90 ? 2.822 5.601 -8.007 1.00 92.25 90 ALA A N 1
ATOM 727 C CA . ALA A 1 90 ? 2.483 4.959 -9.273 1.00 92.25 90 ALA A CA 1
ATOM 728 C C . ALA A 1 90 ? 2.095 5.982 -10.350 1.00 92.25 90 ALA A C 1
ATOM 730 O O . ALA A 1 90 ? 2.579 5.882 -11.469 1.00 92.25 90 ALA A O 1
ATOM 731 N N . ASP A 1 91 ? 1.279 6.978 -10.005 1.00 93.56 91 ASP A N 1
ATOM 732 C CA . ASP A 1 91 ? 0.817 8.015 -10.935 1.00 93.56 91 ASP A CA 1
ATOM 733 C C . ASP A 1 91 ? 1.957 8.900 -11.472 1.00 93.56 91 ASP A C 1
ATOM 735 O O . ASP A 1 91 ? 1.983 9.251 -12.647 1.00 93.56 91 ASP A O 1
ATOM 739 N N . LYS A 1 92 ? 2.944 9.224 -10.626 1.00 90.94 92 LYS A N 1
ATOM 740 C CA . LYS A 1 92 ? 4.072 10.097 -10.998 1.00 90.94 92 LYS A CA 1
ATOM 741 C C . LYS A 1 92 ? 5.234 9.368 -11.667 1.00 90.94 92 LYS A C 1
ATOM 743 O O . LYS A 1 92 ? 6.039 10.001 -12.343 1.00 90.94 92 LYS A O 1
ATOM 748 N N . SER A 1 93 ? 5.382 8.078 -11.391 1.00 91.12 93 SER A N 1
ATOM 749 C CA . SER A 1 93 ? 6.524 7.275 -11.824 1.00 91.12 93 SER A CA 1
ATOM 750 C C . SER A 1 93 ? 6.338 6.736 -13.242 1.00 91.12 93 SER A C 1
ATOM 752 O O . SER A 1 93 ? 5.250 6.273 -13.584 1.00 91.12 93 SER A O 1
ATOM 754 N N . GLU A 1 94 ? 7.402 6.694 -14.046 1.00 89.69 94 GLU A N 1
ATOM 755 C CA . GLU A 1 94 ? 7.338 6.082 -15.383 1.00 89.69 94 GLU A CA 1
ATOM 756 C C . GLU A 1 94 ? 7.070 4.568 -15.308 1.00 89.69 94 GLU A C 1
ATOM 758 O O . GLU A 1 94 ? 6.434 3.990 -16.193 1.00 89.69 94 GLU A O 1
ATOM 763 N N . GLY A 1 95 ? 7.552 3.910 -14.247 1.00 87.88 95 GLY A N 1
ATOM 764 C CA . GLY A 1 95 ? 7.332 2.486 -13.993 1.00 87.88 95 GLY A CA 1
ATOM 765 C C . GLY A 1 95 ? 5.980 2.143 -13.353 1.00 87.88 95 GLY A C 1
ATOM 766 O O . GLY A 1 95 ? 5.682 0.961 -13.153 1.00 87.88 95 GLY A O 1
ATOM 767 N N . GLY A 1 96 ? 5.141 3.129 -13.030 1.00 91.75 96 GLY A N 1
ATOM 768 C CA . GLY A 1 96 ? 3.802 2.914 -12.485 1.00 91.75 96 GLY A CA 1
ATOM 769 C C . GLY A 1 96 ? 3.764 2.049 -11.218 1.00 91.75 96 GLY A C 1
ATOM 770 O O . GLY A 1 96 ? 4.568 2.166 -10.294 1.00 91.75 96 GLY A O 1
ATOM 771 N N . TRP A 1 97 ? 2.834 1.094 -11.180 1.00 92.06 97 TRP A N 1
ATOM 772 C CA . TRP A 1 97 ? 2.727 0.125 -10.081 1.00 92.06 97 TRP A CA 1
ATOM 773 C C . TRP A 1 97 ? 3.958 -0.777 -9.914 1.00 92.06 97 TRP A C 1
ATOM 775 O O . TRP A 1 97 ? 4.158 -1.340 -8.836 1.00 92.06 97 TRP A O 1
ATOM 785 N N . GLN A 1 98 ? 4.795 -0.916 -10.945 1.00 90.06 98 GLN A N 1
ATOM 786 C CA . GLN A 1 98 ? 6.057 -1.638 -10.815 1.00 90.06 98 GLN A CA 1
ATOM 787 C C . GLN A 1 98 ? 7.043 -0.848 -9.949 1.00 90.06 98 GLN A C 1
ATOM 789 O O . GLN A 1 98 ? 7.699 -1.446 -9.102 1.00 90.06 98 GLN A O 1
ATOM 794 N N . THR A 1 99 ? 7.056 0.483 -10.057 1.00 92.12 99 THR A N 1
ATOM 795 C CA . THR A 1 99 ? 7.826 1.363 -9.165 1.00 92.12 99 THR A CA 1
ATOM 796 C C . THR A 1 99 ? 7.380 1.223 -7.717 1.00 92.12 99 THR A C 1
ATOM 798 O O . THR A 1 99 ? 8.221 1.103 -6.835 1.00 92.12 99 THR A O 1
ATOM 801 N N . VAL A 1 100 ? 6.072 1.142 -7.453 1.00 91.19 100 VAL A N 1
ATOM 802 C CA . VAL A 1 100 ? 5.555 0.866 -6.099 1.00 91.19 100 VAL A CA 1
ATOM 803 C C . VAL A 1 100 ? 6.030 -0.491 -5.580 1.00 91.19 100 VAL A C 1
ATOM 805 O O . VAL A 1 100 ? 6.387 -0.608 -4.412 1.00 91.19 100 VAL A O 1
ATOM 808 N N . SER A 1 101 ? 6.048 -1.516 -6.436 1.00 90.19 101 SER A N 1
ATOM 809 C CA . SER A 1 101 ? 6.520 -2.850 -6.052 1.00 90.19 101 SER A CA 1
ATOM 810 C C . SER A 1 101 ? 8.000 -2.841 -5.662 1.00 90.19 101 SER A C 1
ATOM 812 O O . SER A 1 101 ? 8.342 -3.443 -4.652 1.00 90.19 101 SER A O 1
ATOM 814 N N . GLU A 1 102 ? 8.859 -2.166 -6.436 1.00 89.50 102 GLU A N 1
ATOM 815 C CA . GLU A 1 102 ? 10.287 -2.016 -6.106 1.00 89.50 102 GLU A CA 1
ATOM 816 C C . GLU A 1 102 ? 10.486 -1.126 -4.873 1.00 89.50 102 GLU A C 1
ATOM 818 O O . GLU A 1 102 ? 11.356 -1.385 -4.045 1.00 89.50 102 GLU A O 1
ATOM 823 N N . TYR A 1 103 ? 9.659 -0.085 -4.735 1.00 88.62 103 TYR A N 1
ATOM 824 C CA . TYR A 1 103 ? 9.664 0.793 -3.575 1.00 88.62 103 TYR A CA 1
ATOM 825 C C . TYR A 1 103 ? 9.393 -0.018 -2.313 1.00 88.62 103 TYR A C 1
ATOM 827 O O . TYR A 1 103 ? 10.191 0.057 -1.393 1.00 88.62 103 TYR A O 1
ATOM 835 N N . LEU A 1 104 ? 8.333 -0.830 -2.280 1.00 85.56 104 LEU A N 1
ATOM 836 C CA . LEU A 1 104 ? 7.956 -1.637 -1.116 1.00 85.56 104 LEU A CA 1
ATOM 837 C C . LEU A 1 104 ? 8.965 -2.737 -0.756 1.00 85.56 104 LEU A C 1
ATOM 839 O O . LEU A 1 104 ? 9.020 -3.117 0.404 1.00 85.56 104 LEU A O 1
ATOM 843 N N . SER A 1 105 ? 9.765 -3.226 -1.708 1.00 79.94 105 SER A N 1
ATOM 844 C CA . SER A 1 105 ? 10.761 -4.278 -1.449 1.00 79.94 105 SER A CA 1
ATOM 845 C C . SER A 1 105 ? 12.060 -3.806 -0.782 1.00 79.94 105 SER A C 1
ATOM 847 O O . SER A 1 105 ? 12.876 -4.644 -0.419 1.00 79.94 105 SER A O 1
ATOM 849 N N . ASP A 1 106 ? 12.290 -2.496 -0.657 1.00 69.56 106 ASP A N 1
ATOM 850 C CA . ASP A 1 106 ? 13.530 -1.948 -0.085 1.00 69.56 106 ASP A CA 1
ATOM 851 C C . ASP A 1 106 ? 13.354 -1.672 1.430 1.00 69.56 106 ASP A C 1
ATOM 853 O O . ASP A 1 106 ? 12.641 -0.743 1.809 1.00 69.56 106 ASP A O 1
ATOM 857 N N . GLU A 1 107 ? 13.948 -2.477 2.319 1.00 57.97 107 GLU A N 1
ATOM 858 C CA . GLU A 1 107 ? 13.806 -2.366 3.794 1.00 57.97 107 GLU A CA 1
ATOM 859 C C . GLU A 1 107 ? 14.773 -1.362 4.463 1.00 57.97 107 GLU A C 1
ATOM 861 O O . GLU A 1 107 ? 15.107 -1.500 5.637 1.00 57.97 107 GLU A O 1
ATOM 866 N N . LEU A 1 108 ? 15.248 -0.327 3.764 1.00 53.69 108 LEU A N 1
ATOM 867 C CA . LEU A 1 108 ? 16.292 0.550 4.310 1.00 53.69 108 LEU A CA 1
ATOM 868 C C . LEU A 1 108 ? 15.873 2.034 4.399 1.00 53.69 108 LEU A C 1
ATOM 870 O O . LEU A 1 108 ? 15.803 2.742 3.397 1.00 53.69 108 LEU A O 1
ATOM 874 N N . ALA A 1 109 ? 15.697 2.474 5.655 1.00 42.31 109 ALA A N 1
ATOM 875 C CA . ALA A 1 109 ? 15.980 3.808 6.218 1.00 42.31 109 ALA A CA 1
ATOM 876 C C . ALA A 1 109 ? 14.973 4.989 6.099 1.00 42.31 109 ALA A C 1
ATOM 878 O O . ALA A 1 109 ? 14.059 5.013 5.278 1.00 42.31 109 ALA A O 1
ATOM 879 N N . SER A 1 110 ? 15.182 5.946 7.022 1.00 45.06 110 SER A N 1
ATOM 880 C CA . SER A 1 110 ? 14.345 7.073 7.487 1.00 45.06 110 SER A CA 1
ATOM 881 C C . SER A 1 110 ? 13.942 8.118 6.432 1.00 45.06 110 SER A C 1
ATOM 883 O O . SER A 1 110 ? 14.647 8.347 5.453 1.00 45.06 110 SER A O 1
ATOM 885 N N . ASP A 1 111 ? 12.812 8.778 6.700 1.00 49.88 111 ASP A N 1
ATOM 886 C CA . ASP A 1 111 ? 12.163 9.940 6.053 1.00 49.88 111 ASP A CA 1
ATOM 887 C C . ASP A 1 111 ? 12.979 10.872 5.119 1.00 49.88 111 ASP A C 1
ATOM 889 O O . ASP A 1 111 ? 12.457 11.251 4.068 1.00 49.88 111 ASP A O 1
ATOM 893 N N . SER A 1 112 ? 14.239 11.211 5.416 1.00 51.25 112 SER A N 1
ATOM 894 C CA . SER A 1 112 ? 15.126 11.973 4.504 1.00 51.25 112 SER A CA 1
ATOM 895 C C . SER A 1 112 ? 15.466 11.233 3.188 1.00 51.25 112 SER A C 1
ATOM 897 O O . SER A 1 112 ? 15.819 11.861 2.187 1.00 51.25 112 SER A O 1
ATOM 899 N N . GLU A 1 113 ? 15.360 9.902 3.150 1.00 61.03 113 GLU A N 1
ATOM 900 C CA . GLU A 1 113 ? 15.756 9.058 2.009 1.00 61.03 113 GLU A CA 1
ATOM 901 C C . GLU A 1 113 ? 14.584 8.646 1.099 1.00 61.03 113 GLU A C 1
ATOM 903 O O . GLU A 1 113 ? 14.792 8.013 0.060 1.00 61.03 113 GLU A O 1
ATOM 908 N N . ASP A 1 114 ? 13.348 9.040 1.422 1.00 75.31 114 ASP A N 1
ATOM 909 C CA . ASP A 1 114 ? 12.154 8.566 0.709 1.00 75.31 114 ASP A CA 1
ATOM 910 C C . ASP A 1 114 ? 12.139 8.990 -0.770 1.00 75.31 114 ASP A C 1
ATOM 912 O O . ASP A 1 114 ? 11.785 8.212 -1.660 1.00 75.31 114 ASP A O 1
ATOM 916 N N . GLU A 1 115 ? 12.608 10.205 -1.068 1.00 73.62 115 GLU A N 1
ATOM 917 C CA . GLU A 1 115 ? 12.679 10.704 -2.444 1.00 73.62 115 GLU A CA 1
ATOM 918 C C . GLU A 1 115 ? 13.739 9.956 -3.270 1.00 73.62 115 GLU A C 1
ATOM 920 O O . GLU A 1 115 ? 13.513 9.601 -4.433 1.00 73.62 115 GLU A O 1
ATOM 925 N N . LYS A 1 116 ? 14.900 9.672 -2.668 1.00 81.81 116 LYS A N 1
ATOM 926 C CA . LYS A 1 116 ? 15.956 8.876 -3.308 1.00 81.81 116 LYS A CA 1
ATOM 927 C C . LYS A 1 116 ? 15.484 7.442 -3.541 1.00 81.81 116 LYS A C 1
ATOM 929 O O . LYS A 1 116 ? 15.713 6.908 -4.628 1.00 81.81 116 LYS A O 1
ATOM 934 N N . ARG A 1 117 ? 14.753 6.857 -2.586 1.00 83.69 117 ARG A N 1
ATOM 935 C CA . ARG A 1 117 ? 14.141 5.528 -2.712 1.00 83.69 117 ARG A CA 1
ATOM 936 C C . ARG A 1 117 ? 13.161 5.469 -3.877 1.00 83.69 117 ARG A C 1
ATOM 938 O O . ARG A 1 117 ? 13.257 4.549 -4.685 1.00 83.69 117 ARG A O 1
ATOM 945 N N . ILE A 1 118 ? 12.278 6.460 -4.024 1.00 87.25 118 ILE A N 1
ATOM 946 C CA . ILE A 1 118 ? 11.334 6.514 -5.153 1.00 87.25 118 ILE A CA 1
ATOM 947 C C . ILE A 1 118 ? 12.089 6.600 -6.487 1.00 87.25 118 ILE A C 1
ATOM 949 O O . ILE A 1 118 ? 11.786 5.833 -7.398 1.00 87.25 118 ILE A O 1
ATOM 953 N N . ARG A 1 119 ? 13.121 7.450 -6.603 1.00 85.25 119 ARG A N 1
ATOM 954 C CA . ARG A 1 119 ? 13.938 7.546 -7.833 1.00 85.25 119 ARG A CA 1
ATOM 955 C C . ARG A 1 119 ? 14.668 6.245 -8.163 1.00 85.25 119 ARG A C 1
ATOM 957 O O . ARG A 1 119 ? 14.731 5.845 -9.329 1.00 85.25 119 ARG A O 1
ATOM 964 N N . ALA A 1 120 ? 15.232 5.586 -7.153 1.00 85.50 120 ALA A N 1
ATOM 965 C CA . ALA A 1 120 ? 15.930 4.319 -7.319 1.00 85.50 120 ALA A CA 1
ATOM 966 C C . ALA A 1 120 ? 14.962 3.191 -7.706 1.00 85.50 120 ALA A C 1
ATOM 968 O O . ALA A 1 120 ? 15.283 2.379 -8.575 1.00 85.50 120 ALA A O 1
ATOM 969 N N . ALA A 1 121 ? 13.781 3.145 -7.086 1.00 88.56 121 ALA A N 1
ATOM 970 C CA . ALA A 1 121 ? 12.711 2.216 -7.428 1.00 88.56 121 ALA A CA 1
ATOM 971 C C . ALA A 1 121 ? 12.213 2.440 -8.862 1.00 88.56 121 ALA A C 1
ATOM 973 O O . ALA A 1 121 ? 12.099 1.478 -9.617 1.00 88.56 121 ALA A O 1
ATOM 974 N N . ASP A 1 122 ? 12.013 3.695 -9.275 1.00 90.44 122 ASP A N 1
ATOM 975 C CA . ASP A 1 122 ? 11.543 4.025 -10.623 1.00 90.44 122 ASP A CA 1
ATOM 976 C C . ASP A 1 122 ? 12.589 3.664 -11.680 1.00 90.44 122 ASP A C 1
ATOM 978 O O . ASP A 1 122 ? 12.305 2.961 -12.648 1.00 90.44 122 ASP A O 1
ATOM 982 N N . SER A 1 123 ? 13.855 4.009 -11.428 1.00 89.38 123 SER A N 1
ATOM 983 C CA . SER A 1 123 ? 14.973 3.616 -12.290 1.00 89.38 123 SER A CA 1
ATOM 984 C C . SER A 1 123 ? 15.070 2.095 -12.450 1.00 89.38 123 SER A C 1
ATOM 986 O O . SER A 1 123 ? 15.313 1.600 -13.554 1.00 89.38 123 SER A O 1
ATOM 988 N N . ARG A 1 124 ? 14.885 1.335 -11.360 1.00 89.44 124 ARG A N 1
ATOM 989 C CA . ARG A 1 124 ? 14.887 -0.137 -11.376 1.00 89.44 124 ARG A CA 1
ATOM 990 C C . ARG A 1 124 ? 13.685 -0.690 -12.146 1.00 89.44 124 ARG A C 1
ATOM 992 O O . ARG A 1 124 ? 13.872 -1.551 -13.009 1.00 89.44 124 ARG A O 1
ATOM 999 N N . ALA A 1 125 ? 12.487 -0.163 -11.906 1.00 90.81 125 ALA A N 1
ATOM 1000 C CA . ALA A 1 125 ? 11.264 -0.565 -12.592 1.00 90.81 125 ALA A CA 1
ATOM 1001 C C . ALA A 1 125 ? 11.343 -0.297 -14.104 1.00 90.81 125 ALA A C 1
ATOM 1003 O O . ALA A 1 125 ? 11.141 -1.210 -14.905 1.00 90.81 125 ALA A O 1
ATOM 1004 N N . VAL A 1 126 ? 11.742 0.911 -14.509 1.00 91.06 126 VAL A N 1
ATOM 1005 C CA . VAL A 1 126 ? 11.895 1.293 -15.921 1.00 91.06 126 VAL A CA 1
ATOM 1006 C C . VAL A 1 126 ? 12.941 0.430 -16.625 1.00 91.06 126 VAL A C 1
ATOM 1008 O O . VAL A 1 126 ? 12.706 -0.014 -17.751 1.00 91.06 126 VAL A O 1
ATOM 1011 N N . LYS A 1 127 ? 14.080 0.135 -15.979 1.00 90.75 127 LYS A N 1
ATOM 1012 C CA . LYS A 1 127 ? 15.090 -0.787 -16.531 1.00 90.75 127 LYS A CA 1
ATOM 1013 C C . LYS A 1 127 ? 14.507 -2.181 -16.771 1.00 90.75 127 LYS A C 1
ATOM 1015 O O . LYS A 1 127 ? 14.694 -2.718 -17.860 1.00 90.75 127 LYS A O 1
ATOM 1020 N N . LYS A 1 128 ? 13.756 -2.735 -15.809 1.00 90.12 128 LYS A N 1
ATOM 1021 C CA . LYS A 1 128 ? 13.080 -4.038 -15.960 1.00 90.12 128 LYS A CA 1
ATOM 1022 C C . LYS A 1 128 ? 12.061 -4.019 -17.105 1.00 90.12 128 LYS A C 1
ATOM 1024 O O . LYS A 1 128 ? 12.044 -4.941 -17.917 1.00 90.12 128 LYS A O 1
ATOM 1029 N N . ILE A 1 129 ? 11.266 -2.953 -17.229 1.00 87.50 129 ILE A N 1
ATOM 1030 C CA . ILE A 1 129 ? 10.292 -2.793 -18.322 1.00 87.50 129 ILE A CA 1
ATOM 1031 C C . ILE A 1 129 ? 10.997 -2.723 -19.684 1.00 87.50 129 ILE A C 1
ATOM 1033 O O . ILE A 1 129 ? 10.566 -3.376 -20.635 1.00 87.50 129 ILE A O 1
ATOM 1037 N N . LYS A 1 130 ? 12.085 -1.949 -19.796 1.00 89.88 130 LYS A N 1
ATOM 1038 C CA . LYS A 1 130 ? 12.865 -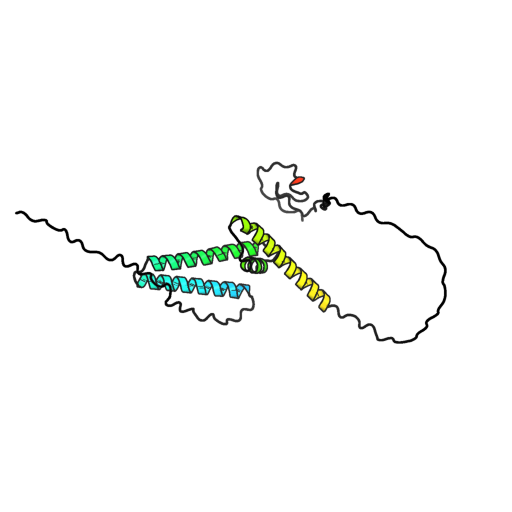1.821 -21.038 1.00 89.88 130 LYS A CA 1
ATOM 1039 C C . LYS A 1 130 ? 13.521 -3.147 -21.430 1.00 89.88 130 LYS A C 1
ATOM 1041 O O . LYS A 1 130 ? 13.379 -3.553 -22.579 1.00 89.88 130 LYS A O 1
ATOM 1046 N N . ALA A 1 131 ? 14.142 -3.846 -20.479 1.00 88.81 131 ALA A N 1
ATOM 1047 C CA . ALA A 1 131 ? 14.753 -5.155 -20.708 1.00 88.81 131 ALA A CA 1
ATOM 1048 C C . ALA A 1 131 ? 13.726 -6.199 -21.186 1.00 88.81 131 ALA A C 1
ATOM 1050 O O . ALA A 1 131 ? 13.967 -6.909 -22.159 1.00 88.81 131 ALA A O 1
ATOM 1051 N N . ALA A 1 132 ? 12.536 -6.236 -20.577 1.00 86.50 132 ALA A N 1
ATOM 1052 C CA . ALA A 1 132 ? 11.466 -7.141 -20.998 1.00 86.50 132 ALA A CA 1
ATOM 1053 C C . ALA A 1 132 ? 10.938 -6.839 -22.416 1.00 86.50 132 ALA A C 1
ATOM 1055 O O . ALA A 1 132 ? 10.475 -7.742 -23.113 1.00 86.50 132 ALA A O 1
ATOM 1056 N N . LYS A 1 133 ? 10.998 -5.576 -22.868 1.00 84.81 133 LYS A N 1
ATOM 1057 C CA . LYS A 1 133 ? 10.646 -5.197 -24.248 1.00 84.81 133 LYS A CA 1
ATOM 1058 C C . LYS A 1 133 ? 11.720 -5.627 -25.252 1.00 84.81 133 LYS A C 1
ATOM 1060 O O . LYS A 1 133 ? 11.366 -6.146 -26.308 1.00 84.81 133 LYS A O 1
ATOM 1065 N N . THR A 1 134 ? 13.003 -5.439 -24.935 1.00 79.81 134 THR A N 1
ATOM 1066 C CA . THR A 1 134 ? 14.115 -5.849 -25.813 1.00 79.81 134 THR A CA 1
ATOM 1067 C C . THR A 1 134 ? 14.216 -7.366 -25.944 1.00 79.81 134 THR A C 1
ATOM 1069 O O . THR A 1 134 ? 14.446 -7.869 -27.040 1.00 79.81 134 THR A O 1
ATOM 1072 N N . ASP A 1 135 ? 13.967 -8.092 -24.854 1.00 73.94 135 ASP A N 1
ATOM 1073 C CA . ASP A 1 135 ? 13.961 -9.553 -24.826 1.00 73.94 135 ASP A CA 1
ATOM 1074 C C . ASP A 1 135 ? 12.896 -10.131 -25.775 1.00 73.94 135 ASP A C 1
ATOM 1076 O O . ASP A 1 135 ? 13.212 -10.882 -26.700 1.00 73.94 135 ASP A O 1
ATOM 1080 N N . LYS A 1 136 ? 11.648 -9.652 -25.679 1.00 71.25 136 LYS A N 1
ATOM 1081 C CA . LYS A 1 136 ? 10.564 -10.037 -26.602 1.00 71.25 136 LYS A CA 1
ATOM 1082 C C . LYS A 1 136 ? 10.875 -9.734 -28.072 1.00 71.25 136 LYS A C 1
ATOM 1084 O O . LYS A 1 136 ? 10.419 -10.457 -28.955 1.00 71.25 136 LYS A O 1
ATOM 1089 N N . GLN A 1 137 ? 11.649 -8.685 -28.347 1.00 64.12 137 GLN A N 1
ATOM 1090 C CA . GLN A 1 137 ? 12.020 -8.295 -29.709 1.00 64.12 137 GLN A CA 1
ATOM 1091 C C . GLN A 1 137 ? 13.103 -9.209 -30.312 1.00 64.12 137 GLN A C 1
ATOM 1093 O O . GLN A 1 137 ? 13.107 -9.426 -31.524 1.00 64.12 137 GLN A O 1
ATOM 1098 N N . GLN A 1 138 ? 13.981 -9.789 -29.485 1.00 59.91 138 GLN A N 1
ATOM 1099 C CA . GLN A 1 138 ? 14.979 -10.775 -29.920 1.00 59.91 138 GLN A CA 1
ATOM 1100 C C . GLN A 1 138 ? 14.366 -12.165 -30.144 1.00 59.91 138 GLN A C 1
ATOM 1102 O O . GLN A 1 138 ? 14.664 -12.800 -31.151 1.00 59.91 138 GLN A O 1
ATOM 1107 N N . HIS A 1 139 ? 13.435 -12.599 -29.289 1.00 58.78 139 HIS A N 1
ATOM 1108 C CA . HIS A 1 139 ? 12.770 -13.907 -29.407 1.00 58.78 139 HIS A CA 1
ATOM 1109 C C . HIS A 1 139 ? 11.761 -13.982 -30.574 1.00 58.78 139 HIS A C 1
ATOM 1111 O O . HIS A 1 139 ? 11.382 -15.070 -31.001 1.00 58.78 139 HIS A O 1
ATOM 1117 N N . GLY A 1 140 ? 11.342 -12.833 -31.122 1.00 55.97 140 GLY A N 1
ATOM 1118 C CA . GLY A 1 140 ? 10.508 -12.739 -32.329 1.00 55.97 140 GLY A CA 1
ATOM 1119 C C . GLY A 1 140 ? 11.286 -12.743 -33.652 1.00 55.97 140 GLY A C 1
ATOM 1120 O O . GLY A 1 140 ? 10.692 -12.957 -34.709 1.00 55.97 140 GLY A O 1
ATOM 1121 N N . ARG A 1 141 ? 12.613 -12.543 -33.630 1.00 57.88 141 ARG A N 1
ATOM 1122 C CA . ARG A 1 141 ? 13.462 -12.712 -34.816 1.00 57.88 141 ARG A CA 1
ATOM 1123 C C . ARG A 1 141 ? 13.901 -14.170 -34.885 1.00 57.88 141 ARG A C 1
ATOM 1125 O O . ARG A 1 141 ? 14.942 -14.533 -34.347 1.00 57.88 141 ARG A O 1
ATOM 1132 N N . LYS A 1 142 ? 13.120 -15.014 -35.572 1.00 53.25 142 LYS A N 1
ATOM 1133 C CA . LYS A 1 142 ? 13.639 -16.301 -36.059 1.00 53.25 142 LYS A CA 1
ATOM 1134 C C . LYS A 1 142 ? 14.935 -15.998 -36.815 1.00 53.25 142 LYS A C 1
ATOM 1136 O O . LYS A 1 142 ? 14.894 -15.317 -37.839 1.00 53.25 142 LYS A O 1
ATOM 1141 N N . ARG A 1 143 ? 16.078 -16.445 -36.285 1.00 55.31 143 ARG A N 1
ATOM 1142 C CA . ARG A 1 143 ? 17.334 -16.477 -37.043 1.00 55.31 143 ARG A CA 1
ATOM 1143 C C . ARG A 1 143 ? 17.028 -17.220 -38.349 1.00 55.31 143 ARG A C 1
ATOM 1145 O O . ARG A 1 143 ? 16.458 -18.311 -38.261 1.00 55.31 143 ARG A O 1
ATOM 1152 N N . PRO A 1 144 ? 17.353 -16.678 -39.534 1.00 49.09 144 PRO A N 1
ATOM 1153 C CA . PRO A 1 144 ? 17.443 -17.522 -40.712 1.00 49.09 144 PRO A CA 1
ATOM 1154 C C . PRO A 1 144 ? 18.401 -18.655 -40.348 1.00 49.09 144 PRO A C 1
ATOM 1156 O O . PRO A 1 144 ? 19.492 -18.398 -39.836 1.00 49.09 144 PRO A O 1
ATOM 1159 N N . ALA A 1 145 ? 17.954 -19.897 -40.503 1.00 52.66 145 ALA A N 1
ATOM 1160 C CA . ALA A 1 145 ? 18.847 -21.035 -40.421 1.00 52.66 145 ALA A CA 1
ATOM 1161 C C . ALA A 1 145 ? 19.857 -20.863 -41.559 1.00 52.66 145 ALA A C 1
ATOM 1163 O O . ALA A 1 145 ? 19.512 -21.062 -42.722 1.00 52.66 145 ALA A O 1
ATOM 1164 N N . GLU A 1 146 ? 21.068 -20.406 -41.241 1.00 50.34 146 GLU A N 1
ATOM 1165 C CA . GLU A 1 146 ? 22.180 -20.500 -42.177 1.00 50.34 146 GLU A CA 1
ATOM 1166 C C . GLU A 1 146 ? 22.379 -21.984 -42.454 1.00 50.34 146 GLU A C 1
ATOM 1168 O O . GLU A 1 146 ? 22.640 -22.788 -41.555 1.00 50.34 146 GLU A O 1
ATOM 1173 N N . ALA A 1 147 ? 22.101 -22.338 -43.704 1.00 46.16 147 ALA A N 1
ATOM 1174 C CA . ALA A 1 147 ? 22.169 -23.684 -44.211 1.00 46.16 147 ALA A CA 1
ATOM 1175 C C . ALA A 1 147 ? 23.556 -24.270 -43.939 1.00 46.16 147 ALA A C 1
ATOM 1177 O O . ALA A 1 147 ? 24.583 -23.636 -44.179 1.00 46.16 147 ALA A O 1
ATOM 1178 N N . ALA A 1 148 ? 23.560 -25.512 -43.465 1.00 51.47 148 ALA A N 1
ATOM 1179 C CA . ALA A 1 148 ? 24.732 -26.359 -43.471 1.00 51.47 148 ALA A CA 1
ATOM 1180 C C . ALA A 1 148 ? 25.282 -26.441 -44.905 1.00 51.47 148 ALA A C 1
ATOM 1182 O O . ALA A 1 148 ? 24.669 -27.042 -45.784 1.00 51.47 148 ALA A O 1
ATOM 1183 N N . GLY A 1 149 ? 26.437 -25.818 -45.126 1.00 40.84 149 GLY A N 1
ATOM 1184 C CA . GLY A 1 149 ? 27.233 -25.929 -46.340 1.00 40.84 149 GLY A CA 1
ATOM 1185 C C . GLY A 1 149 ? 28.658 -26.292 -45.956 1.00 40.84 149 GLY A C 1
ATOM 1186 O O . GLY A 1 149 ? 29.507 -25.425 -45.794 1.00 40.84 149 GLY A O 1
ATOM 1187 N N . SER A 1 150 ? 28.900 -27.585 -45.754 1.00 47.91 150 SER A N 1
ATOM 1188 C CA . SER A 1 150 ? 30.245 -28.154 -45.715 1.00 47.91 150 SER A CA 1
ATOM 1189 C C . SER A 1 150 ? 30.755 -28.279 -47.149 1.00 47.91 150 SER A C 1
ATOM 1191 O O . SER A 1 150 ? 30.138 -29.009 -47.919 1.00 47.91 150 SER A O 1
ATOM 1193 N N . SER A 1 151 ? 31.874 -27.632 -47.499 1.00 48.16 151 SER A N 1
ATOM 1194 C CA . SER A 1 151 ? 32.905 -28.279 -48.324 1.00 48.16 151 SER A CA 1
ATOM 1195 C C . SER A 1 151 ? 34.215 -27.483 -48.405 1.00 48.16 151 SER A C 1
ATOM 1197 O O . SER A 1 151 ? 34.239 -26.345 -48.864 1.00 48.16 151 SER A O 1
ATOM 1199 N N . TYR A 1 152 ? 35.285 -28.220 -48.112 1.00 37.47 152 TYR A N 1
ATOM 1200 C CA . TYR A 1 152 ? 36.636 -28.159 -48.673 1.00 37.47 152 TYR A CA 1
ATOM 1201 C C . TYR A 1 152 ? 37.717 -27.256 -48.046 1.00 37.47 152 TYR A C 1
ATOM 1203 O O . TYR A 1 152 ? 37.633 -26.036 -47.960 1.00 37.47 152 TYR A O 1
ATOM 1211 N N . GLN A 1 153 ? 38.769 -27.966 -47.633 1.00 46.44 153 GLN A N 1
ATOM 1212 C CA . GLN A 1 153 ? 40.082 -27.544 -47.157 1.00 46.44 153 GLN A CA 1
ATOM 1213 C C . GLN A 1 153 ? 40.835 -26.722 -48.218 1.00 46.44 153 GLN A C 1
ATOM 1215 O O . GLN A 1 153 ? 40.606 -26.937 -49.402 1.00 46.44 153 GLN A O 1
ATOM 1220 N N . GLN A 1 154 ? 41.828 -25.920 -47.811 1.00 42.59 154 GLN A N 1
ATOM 1221 C CA . GLN A 1 154 ? 43.244 -26.236 -48.080 1.00 42.59 154 GLN A CA 1
ATOM 1222 C C . GLN A 1 154 ? 44.182 -25.251 -47.365 1.00 42.59 154 GLN A C 1
ATOM 1224 O O . GLN A 1 154 ? 44.074 -24.036 -47.498 1.00 42.59 154 GLN A O 1
ATOM 1229 N N . ALA A 1 155 ? 45.114 -25.811 -46.597 1.00 39.16 155 ALA A N 1
ATOM 1230 C CA . ALA A 1 155 ? 46.254 -25.113 -46.029 1.00 39.16 155 ALA A CA 1
ATOM 1231 C C . ALA A 1 155 ? 47.334 -24.917 -47.102 1.00 39.16 155 ALA A C 1
ATOM 1233 O O . ALA A 1 155 ? 47.671 -25.867 -47.806 1.00 39.16 155 ALA A O 1
ATOM 1234 N N . HIS A 1 156 ? 47.927 -23.725 -47.159 1.00 45.66 156 HIS A N 1
ATOM 1235 C CA . HIS A 1 156 ? 49.224 -23.511 -47.795 1.00 45.66 156 HIS A CA 1
ATOM 1236 C C . HIS A 1 156 ? 50.139 -22.714 -46.867 1.00 45.66 156 HIS A C 1
ATOM 1238 O O . HIS A 1 156 ? 49.806 -21.633 -46.386 1.00 45.66 156 HIS A O 1
ATOM 1244 N N . SER A 1 157 ? 51.285 -23.328 -46.603 1.00 41.25 157 SER A N 1
ATOM 1245 C CA . SER A 1 157 ? 52.401 -22.871 -45.787 1.00 41.25 157 SER A CA 1
ATOM 1246 C C . SER A 1 157 ? 53.267 -21.854 -46.535 1.00 41.25 157 SER A C 1
ATOM 1248 O O . SER A 1 157 ? 53.501 -22.019 -47.730 1.00 41.25 157 SER A O 1
ATOM 1250 N N . GLY A 1 158 ? 53.869 -20.912 -45.804 1.00 35.91 158 GLY A N 1
ATOM 1251 C CA . GLY A 1 158 ? 55.146 -20.300 -46.192 1.00 35.91 158 GLY A CA 1
ATOM 1252 C C . GLY A 1 158 ? 55.217 -18.781 -46.048 1.00 35.91 158 GLY A C 1
ATOM 1253 O O . GLY A 1 158 ? 54.455 -18.061 -46.681 1.00 35.91 158 GLY A O 1
ATOM 1254 N N . GLY A 1 159 ? 56.198 -18.299 -45.273 1.00 33.34 159 GLY A N 1
ATOM 1255 C CA . GLY A 1 159 ? 56.677 -16.916 -45.365 1.00 33.34 159 GLY A CA 1
ATOM 1256 C C . GLY A 1 159 ? 57.136 -16.293 -44.047 1.00 33.34 159 GLY A C 1
ATOM 1257 O O . GLY A 1 159 ? 56.404 -15.521 -43.444 1.00 33.34 159 GLY A O 1
ATOM 1258 N N . ASN A 1 160 ? 58.362 -16.602 -43.618 1.00 42.91 160 ASN A N 1
ATOM 1259 C CA . ASN A 1 160 ? 59.080 -15.897 -42.550 1.00 42.91 160 ASN A CA 1
ATOM 1260 C C . ASN A 1 160 ? 59.913 -14.741 -43.135 1.00 42.91 160 ASN A C 1
ATOM 1262 O O . ASN A 1 160 ? 60.657 -14.984 -44.084 1.00 42.91 160 ASN A O 1
ATOM 1266 N N . SER A 1 16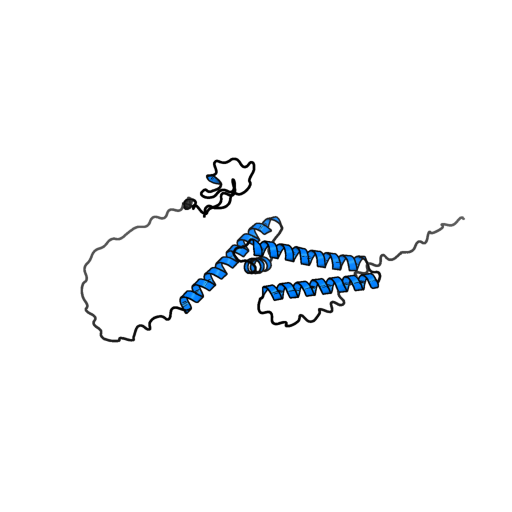1 ? 59.824 -13.543 -42.541 1.00 42.19 161 SER A N 1
ATOM 1267 C CA . SER A 1 161 ? 60.819 -12.440 -42.448 1.00 42.19 161 SER A CA 1
ATOM 1268 C C . SER A 1 161 ? 60.054 -11.172 -42.030 1.00 42.19 161 SER A C 1
ATOM 1270 O O . SER A 1 161 ? 59.046 -10.867 -42.646 1.00 42.19 161 SER A O 1
ATOM 1272 N N . GLY A 1 162 ? 60.397 -10.352 -41.041 1.00 36.16 162 GLY A N 1
ATOM 1273 C CA . GLY A 1 162 ? 61.500 -10.259 -40.093 1.00 36.16 162 GLY A CA 1
ATOM 1274 C C . GLY A 1 162 ? 61.333 -8.931 -39.321 1.00 36.16 162 GLY A C 1
ATOM 1275 O O . GLY A 1 162 ? 60.619 -8.042 -39.777 1.00 36.16 162 GLY A O 1
ATOM 1276 N N . GLY A 1 163 ? 62.010 -8.783 -38.176 1.00 36.47 163 GLY A N 1
ATOM 1277 C CA . GLY A 1 163 ? 62.414 -7.462 -37.665 1.00 36.47 163 GLY A CA 1
ATOM 1278 C C . GLY A 1 163 ? 61.608 -6.818 -36.525 1.00 36.47 163 GLY A C 1
ATOM 1279 O O . GLY A 1 163 ? 60.796 -5.937 -36.754 1.00 36.47 163 GLY A O 1
ATOM 1280 N N . ASN A 1 164 ? 61.945 -7.211 -35.292 1.00 39.94 164 ASN A N 1
ATOM 1281 C CA . ASN A 1 164 ? 62.354 -6.369 -34.148 1.00 39.94 164 ASN A CA 1
ATOM 1282 C C . ASN A 1 164 ? 61.690 -5.000 -33.868 1.00 39.94 164 ASN A C 1
ATOM 1284 O O . ASN A 1 164 ? 61.853 -4.041 -34.615 1.00 39.94 164 ASN A O 1
ATOM 1288 N N . GLY A 1 165 ? 61.173 -4.857 -32.640 1.00 36.06 165 GLY A N 1
ATOM 1289 C CA . GLY A 1 165 ? 60.909 -3.565 -31.996 1.00 36.06 165 GLY A CA 1
ATOM 1290 C C . GLY A 1 165 ? 60.490 -3.713 -30.530 1.00 36.06 165 GLY A C 1
ATOM 1291 O O . GLY A 1 165 ? 59.308 -3.692 -30.211 1.00 36.06 165 GLY A O 1
ATOM 1292 N N . LEU A 1 166 ? 61.468 -3.910 -29.646 1.00 41.69 166 LEU A N 1
ATOM 1293 C CA . LEU A 1 166 ? 61.321 -4.050 -28.196 1.00 41.69 166 LEU A CA 1
ATOM 1294 C C . LEU A 1 166 ? 61.300 -2.674 -27.475 1.00 41.69 166 LEU A C 1
ATOM 1296 O O . LEU A 1 166 ? 62.217 -1.885 -27.675 1.00 41.69 166 LEU A O 1
ATOM 1300 N N . GLN A 1 167 ? 60.344 -2.524 -26.533 1.00 44.66 167 GLN A N 1
ATOM 1301 C CA . GLN A 1 167 ? 60.377 -1.761 -25.248 1.00 44.66 167 GLN A CA 1
ATOM 1302 C C . GLN A 1 167 ? 60.109 -0.225 -25.232 1.00 44.66 167 GLN A C 1
ATOM 1304 O O . GLN A 1 167 ? 60.277 0.414 -26.267 1.00 44.66 167 GLN A O 1
ATOM 1309 N N . PRO A 1 168 ? 59.814 0.428 -24.062 1.00 51.53 168 PRO A N 1
ATOM 1310 C CA . PRO A 1 168 ? 59.433 -0.064 -22.711 1.00 51.53 168 PRO A CA 1
ATOM 1311 C C . PRO A 1 168 ? 58.266 0.697 -22.000 1.00 51.53 168 PRO A C 1
ATOM 1313 O O . PRO A 1 168 ? 57.767 1.729 -22.438 1.00 51.53 168 PRO A O 1
ATOM 1316 N N . PHE A 1 169 ? 57.901 0.177 -20.820 1.00 42.69 169 PHE A N 1
ATOM 1317 C CA . PHE A 1 169 ? 57.061 0.736 -19.743 1.00 42.69 169 PHE A CA 1
ATOM 1318 C C . PHE A 1 169 ? 57.286 2.223 -19.372 1.00 42.69 169 PHE A C 1
ATOM 1320 O O . PHE A 1 169 ? 58.425 2.660 -19.216 1.00 42.69 169 PHE A O 1
ATOM 1327 N N . ARG A 1 170 ? 56.201 2.917 -18.972 1.00 39.22 170 ARG A N 1
ATOM 1328 C CA . ARG A 1 170 ? 56.207 3.861 -17.831 1.00 39.22 170 ARG A CA 1
ATOM 1329 C C . ARG A 1 170 ? 54.921 3.767 -17.005 1.00 39.22 170 ARG A C 1
ATOM 1331 O O . ARG A 1 170 ? 53.822 3.952 -17.516 1.00 39.22 170 ARG A O 1
ATOM 1338 N N . ALA A 1 171 ? 55.104 3.511 -15.713 1.00 43.44 171 ALA A N 1
ATOM 1339 C CA . ALA A 1 171 ? 54.118 3.718 -14.663 1.00 43.44 171 ALA A CA 1
ATOM 1340 C C . ALA A 1 171 ? 53.958 5.218 -14.356 1.00 43.44 171 ALA A C 1
ATOM 1342 O O . ALA A 1 171 ? 54.922 5.980 -14.448 1.00 43.44 171 ALA A O 1
ATOM 1343 N N . GLY A 1 172 ? 52.758 5.622 -13.940 1.00 35.00 172 GLY A N 1
ATOM 1344 C CA . GLY A 1 172 ? 52.479 6.961 -13.425 1.00 35.00 172 GLY A CA 1
ATOM 1345 C C . GLY A 1 172 ? 51.033 7.083 -12.955 1.00 35.00 172 GLY A C 1
ATOM 1346 O O . GLY A 1 172 ? 50.126 7.251 -13.762 1.00 35.00 172 GLY A O 1
ATOM 1347 N N . ALA A 1 173 ? 50.821 6.972 -11.646 1.00 43.09 173 ALA A N 1
ATOM 1348 C CA . ALA A 1 173 ? 49.564 7.307 -10.992 1.00 43.09 173 ALA A CA 1
ATOM 1349 C C . ALA A 1 173 ? 49.327 8.825 -11.034 1.00 43.09 173 ALA A C 1
ATOM 1351 O O . ALA A 1 173 ? 50.260 9.581 -10.773 1.00 43.09 173 ALA A O 1
ATOM 1352 N N . SER A 1 174 ? 48.089 9.264 -11.288 1.00 38.09 174 SER A N 1
ATOM 1353 C CA . SER A 1 174 ? 47.423 10.339 -10.534 1.00 38.09 174 SER A CA 1
ATOM 1354 C C . SER A 1 174 ? 46.005 10.596 -11.044 1.00 38.09 174 SER A C 1
ATOM 1356 O O . SER A 1 174 ? 45.747 10.821 -12.222 1.00 38.09 174 SER A O 1
ATOM 1358 N N . THR A 1 175 ? 45.103 10.568 -10.075 1.00 48.28 175 THR A N 1
ATOM 1359 C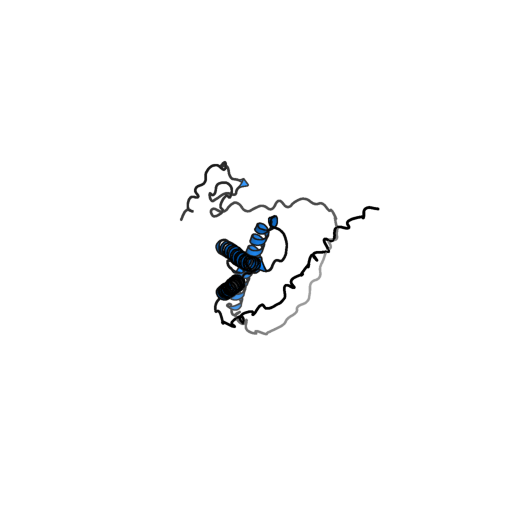 CA . THR A 1 175 ? 43.790 11.201 -9.999 1.00 48.28 175 THR A CA 1
ATOM 1360 C C . THR A 1 175 ? 43.666 12.518 -10.776 1.00 48.28 175 THR A C 1
ATOM 1362 O O . THR A 1 175 ? 44.423 13.455 -10.535 1.00 48.28 175 THR A O 1
ATOM 1365 N N . GLY A 1 176 ? 42.644 12.633 -11.624 1.00 34.81 176 GLY A N 1
ATOM 1366 C CA . GLY A 1 176 ? 42.256 13.895 -12.257 1.00 34.81 176 GLY A CA 1
ATOM 1367 C C . GLY A 1 176 ? 40.971 13.718 -13.055 1.00 34.81 176 GLY A C 1
ATOM 1368 O O . GLY A 1 176 ? 40.928 12.929 -13.991 1.00 34.81 176 GLY A O 1
ATOM 1369 N N . GLY A 1 177 ? 39.899 14.380 -12.621 1.00 38.97 177 GLY A N 1
ATOM 1370 C CA . GLY A 1 177 ? 38.524 14.096 -13.018 1.00 38.97 177 GLY A CA 1
ATOM 1371 C C . GLY A 1 177 ? 38.246 14.203 -14.516 1.00 38.97 177 GLY A C 1
ATOM 1372 O O . GLY A 1 177 ? 38.447 15.246 -15.135 1.00 38.97 177 GLY A O 1
ATOM 1373 N N . ALA A 1 178 ? 37.658 13.140 -15.064 1.00 39.19 178 ALA A N 1
ATOM 1374 C CA . ALA A 1 178 ? 36.910 13.212 -16.305 1.00 39.19 178 ALA A CA 1
ATOM 1375 C C . ALA A 1 178 ? 35.675 14.093 -16.062 1.00 39.19 178 ALA A C 1
ATOM 1377 O O . ALA A 1 178 ? 34.661 13.645 -15.524 1.00 39.19 178 ALA A O 1
ATOM 1378 N N . GLN A 1 179 ? 35.775 15.373 -16.420 1.00 46.28 179 GLN A N 1
ATOM 1379 C CA . GLN A 1 179 ? 34.610 16.227 -16.602 1.00 46.28 179 GLN A CA 1
ATOM 1380 C C . GLN A 1 179 ? 33.744 15.577 -17.680 1.00 46.28 179 GLN A C 1
ATOM 1382 O O . GLN A 1 179 ? 34.046 15.646 -18.870 1.00 46.28 179 GLN A O 1
ATOM 1387 N N . GLY A 1 180 ? 32.692 14.886 -17.239 1.00 49.00 180 GLY A N 1
ATOM 1388 C CA . GLY A 1 180 ? 31.674 14.345 -18.121 1.00 49.00 180 GLY A CA 1
ATOM 1389 C C . GLY A 1 180 ? 31.111 15.486 -18.953 1.00 49.00 180 GLY A C 1
ATOM 1390 O O . GLY A 1 180 ? 30.458 16.381 -18.417 1.00 49.00 180 GLY A O 1
ATOM 1391 N N . GLN A 1 181 ? 31.399 15.465 -20.252 1.00 50.94 181 GLN A N 1
ATOM 1392 C CA . GLN A 1 181 ? 30.755 16.328 -21.228 1.00 50.94 181 GLN A CA 1
ATOM 1393 C C . GLN A 1 181 ? 29.268 15.966 -21.219 1.00 50.94 181 GLN A C 1
ATOM 1395 O O . GLN A 1 181 ? 28.841 14.977 -21.812 1.00 50.94 181 GLN A O 1
ATOM 1400 N N . GLN A 1 182 ? 28.488 16.711 -20.439 1.00 61.62 182 GLN A N 1
ATOM 1401 C CA . GLN A 1 182 ? 27.040 16.575 -20.414 1.00 61.62 182 GLN A CA 1
ATOM 1402 C C . GLN A 1 182 ? 26.527 17.036 -21.774 1.00 61.62 182 GLN A C 1
ATOM 1404 O O . GLN A 1 182 ? 26.886 18.113 -22.249 1.00 61.62 182 GLN A O 1
ATOM 1409 N N . SER A 1 183 ? 25.740 16.184 -22.427 1.00 65.25 183 SER A N 1
ATOM 1410 C CA . SER A 1 183 ? 25.121 16.521 -23.704 1.00 65.25 183 SER A CA 1
ATOM 1411 C C . SER A 1 183 ? 24.281 17.798 -23.566 1.00 65.25 183 SER A C 1
ATOM 1413 O O . SER A 1 183 ? 23.675 18.002 -22.511 1.00 65.25 183 SER A O 1
ATOM 1415 N N . PRO A 1 184 ? 24.228 18.646 -24.608 1.00 76.50 184 PRO A N 1
ATOM 1416 C CA . PRO A 1 184 ? 23.456 19.883 -24.570 1.00 76.50 184 PRO A CA 1
ATOM 1417 C C . PRO A 1 184 ? 21.971 19.604 -24.305 1.00 76.50 184 PRO A C 1
ATOM 1419 O O . PRO A 1 184 ? 21.443 18.561 -24.707 1.00 76.50 184 PRO A O 1
ATOM 1422 N N . ALA A 1 185 ? 21.310 20.549 -23.631 1.00 80.50 185 ALA A N 1
ATOM 1423 C CA . ALA A 1 185 ? 19.895 20.456 -23.296 1.00 80.50 185 ALA A CA 1
ATOM 1424 C C . ALA A 1 185 ? 19.038 20.236 -24.551 1.00 80.50 185 ALA A C 1
ATOM 1426 O O . ALA A 1 185 ? 19.192 20.921 -25.564 1.00 80.50 185 ALA A O 1
ATOM 1427 N N . LYS A 1 186 ? 18.112 19.280 -24.481 1.00 84.62 186 LYS A N 1
ATOM 1428 C CA . LYS A 1 186 ? 17.163 19.000 -25.559 1.00 84.62 186 LYS A CA 1
ATOM 1429 C C . LYS A 1 186 ? 15.973 19.962 -25.489 1.00 84.62 186 LYS A C 1
ATOM 1431 O O . LYS A 1 186 ? 15.601 20.398 -24.399 1.00 84.62 186 LYS A O 1
ATOM 1436 N N . PRO A 1 187 ? 15.285 20.221 -26.617 1.00 81.19 187 PRO A N 1
ATOM 1437 C CA . PRO A 1 187 ? 14.065 21.033 -26.633 1.00 81.19 187 PRO A CA 1
ATOM 1438 C C . PRO A 1 187 ? 12.940 20.510 -25.727 1.00 81.19 187 PRO A C 1
ATOM 1440 O O . PRO A 1 187 ? 12.080 21.285 -25.334 1.00 81.19 187 PRO A O 1
ATOM 1443 N N . SER A 1 188 ? 12.949 19.219 -25.375 1.00 82.62 188 SER A N 1
ATOM 1444 C CA . SER A 1 188 ? 11.997 18.590 -24.448 1.00 82.62 188 SER A CA 1
ATOM 1445 C C . SER A 1 188 ? 12.387 18.699 -22.969 1.00 82.62 188 SER A C 1
ATOM 1447 O O . SER A 1 188 ? 11.588 18.341 -22.106 1.00 82.62 188 SER A O 1
ATOM 1449 N N . ASP A 1 189 ? 13.603 19.146 -22.650 1.00 84.50 189 ASP A N 1
ATOM 1450 C CA . ASP A 1 189 ? 14.091 19.180 -21.270 1.00 84.50 189 ASP A CA 1
ATOM 1451 C C . ASP A 1 189 ? 13.483 20.365 -20.516 1.00 84.50 189 ASP A C 1
ATOM 1453 O O . ASP A 1 189 ? 13.582 21.5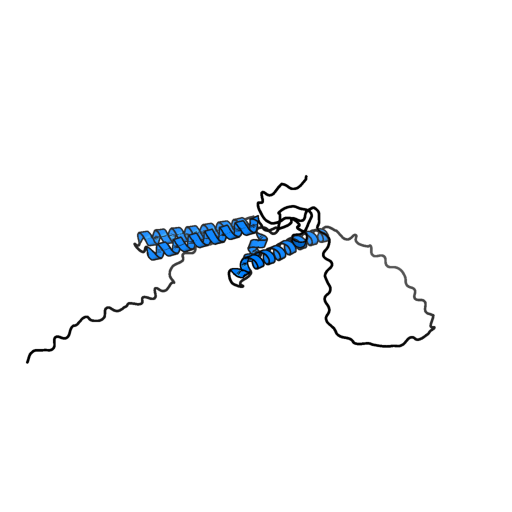02 -20.976 1.00 84.50 189 ASP A O 1
ATOM 1457 N N . VAL A 1 190 ? 12.882 20.119 -19.346 1.00 86.19 190 VAL A N 1
ATOM 1458 C CA . VAL A 1 190 ? 12.239 21.162 -18.527 1.00 86.19 190 VAL A CA 1
ATOM 1459 C C . VAL A 1 190 ? 13.208 21.714 -17.487 1.00 86.19 190 VAL A C 1
ATOM 1461 O O . VAL A 1 190 ? 13.730 20.992 -16.638 1.00 86.19 190 VAL A O 1
ATOM 1464 N N . CYS A 1 191 ? 13.386 23.031 -17.473 1.00 85.62 191 CYS A N 1
ATOM 1465 C CA . CYS A 1 191 ? 14.161 23.711 -16.450 1.00 85.62 191 CYS A CA 1
ATOM 1466 C C . CYS A 1 191 ? 13.428 23.707 -15.100 1.00 85.62 191 CYS A C 1
ATOM 1468 O O . CYS A 1 191 ? 12.436 24.409 -14.905 1.00 85.62 191 CYS A O 1
ATOM 1470 N N . TYR A 1 192 ? 13.971 23.022 -14.096 1.00 76.31 192 TYR A N 1
ATOM 1471 C CA . TYR A 1 192 ? 13.368 22.976 -12.758 1.00 76.31 192 TYR A CA 1
ATOM 1472 C C . TYR A 1 192 ? 13.360 24.329 -12.019 1.00 76.31 192 TYR A C 1
ATOM 1474 O O . TYR A 1 192 ? 12.565 24.511 -11.097 1.00 76.31 192 TYR A O 1
ATOM 1482 N N . LYS A 1 193 ? 14.143 25.330 -12.461 1.00 81.50 193 LYS A N 1
ATOM 1483 C CA . LYS A 1 193 ? 14.201 26.681 -11.858 1.00 81.50 193 LYS A CA 1
ATOM 1484 C C . LYS A 1 193 ? 13.197 27.689 -12.434 1.00 81.50 193 LYS A C 1
ATOM 1486 O O . LYS A 1 193 ? 12.774 28.586 -11.706 1.00 81.50 193 LYS A O 1
ATOM 1491 N N . CYS A 1 194 ? 12.767 27.543 -13.690 1.00 84.62 194 CYS A N 1
ATOM 1492 C CA . CYS A 1 194 ? 11.757 28.435 -14.284 1.00 84.62 194 CYS A CA 1
ATOM 1493 C C . CYS A 1 194 ? 10.565 27.734 -14.953 1.00 84.62 194 CYS A C 1
ATOM 1495 O O . CYS A 1 194 ? 9.548 28.375 -15.177 1.00 84.62 194 CYS A O 1
ATOM 1497 N N . GLY A 1 195 ? 10.635 26.423 -15.191 1.00 83.94 195 GLY A N 1
ATOM 1498 C CA . GLY A 1 195 ? 9.524 25.567 -15.623 1.00 83.94 195 GLY A CA 1
ATOM 1499 C C . GLY A 1 195 ? 9.355 25.540 -17.132 1.00 83.94 195 GLY A C 1
ATOM 1500 O O . GLY A 1 195 ? 8.393 24.965 -17.620 1.00 83.94 195 GLY A O 1
ATOM 1501 N N . PHE A 1 196 ? 10.274 26.182 -17.852 1.00 82.44 196 PHE A N 1
ATOM 1502 C CA . PHE A 1 196 ? 10.276 26.261 -19.304 1.00 82.44 196 PHE A CA 1
ATOM 1503 C C . PHE A 1 196 ? 11.239 25.248 -19.902 1.00 82.44 196 PHE A C 1
ATOM 1505 O O . PHE A 1 196 ? 12.223 24.863 -19.270 1.00 82.44 196 PHE A O 1
ATOM 1512 N N . TYR A 1 197 ? 10.940 24.852 -21.131 1.00 86.06 197 TYR A N 1
ATOM 1513 C CA . TYR A 1 197 ? 11.695 23.858 -21.871 1.00 86.06 197 TYR A CA 1
ATOM 1514 C C . TYR A 1 197 ? 12.967 24.440 -22.519 1.00 86.06 197 TYR A C 1
ATOM 1516 O O . TYR A 1 197 ? 13.126 25.661 -22.618 1.00 86.06 197 TYR A O 1
ATOM 1524 N N . GLY A 1 198 ? 13.868 23.566 -22.971 1.00 84.62 198 GLY A N 1
ATOM 1525 C CA . GLY A 1 198 ? 14.983 23.904 -23.863 1.00 84.62 198 GLY A CA 1
ATOM 1526 C C . GLY A 1 198 ? 16.268 24.391 -23.190 1.00 84.62 198 GLY A C 1
ATOM 1527 O O . GLY A 1 198 ? 17.168 24.845 -23.887 1.00 84.62 198 GLY A O 1
ATOM 1528 N N . HIS A 1 199 ? 16.372 24.328 -21.859 1.00 89.81 199 HIS A N 1
ATOM 1529 C CA . HIS A 1 199 ? 17.612 24.635 -21.134 1.00 89.81 199 HIS A CA 1
ATOM 1530 C C . HIS A 1 199 ? 17.630 23.982 -19.750 1.00 89.81 199 HIS A C 1
ATOM 1532 O O . HIS A 1 199 ? 16.584 23.684 -19.167 1.00 89.81 199 HIS A O 1
ATOM 1538 N N . TRP A 1 200 ? 18.822 23.797 -19.182 1.00 89.12 200 TRP A N 1
ATOM 1539 C CA . TRP A 1 200 ? 18.964 23.238 -17.837 1.00 89.12 200 TRP A CA 1
ATOM 1540 C C . TRP A 1 200 ? 18.940 24.324 -16.758 1.00 89.12 200 TRP A C 1
ATOM 1542 O O . TRP A 1 200 ? 19.212 25.498 -17.001 1.00 89.12 200 TRP A O 1
ATOM 1552 N N . ALA A 1 201 ? 18.657 23.936 -15.511 1.00 84.00 201 ALA A N 1
ATOM 1553 C CA . ALA A 1 201 ? 18.567 24.872 -14.384 1.00 84.00 201 ALA A CA 1
ATOM 1554 C C . ALA A 1 201 ? 19.851 25.697 -14.153 1.00 84.00 201 ALA A C 1
ATOM 1556 O O . ALA A 1 201 ? 19.770 26.824 -13.664 1.00 84.00 201 ALA A O 1
ATOM 1557 N N . ARG A 1 202 ? 21.016 25.162 -14.540 1.00 82.06 202 ARG A N 1
ATOM 1558 C CA . ARG A 1 202 ? 22.324 25.840 -14.460 1.00 82.06 202 ARG A CA 1
ATOM 1559 C C . ARG A 1 202 ? 22.487 26.939 -15.515 1.00 82.06 202 ARG A C 1
ATOM 1561 O O . ARG A 1 202 ? 23.196 27.906 -15.280 1.00 82.06 202 ARG A O 1
ATOM 1568 N N . GLU A 1 203 ? 21.780 26.812 -16.631 1.00 81.88 203 GLU A N 1
ATOM 1569 C CA . GLU A 1 203 ? 21.753 27.765 -17.748 1.00 81.88 203 GLU A CA 1
ATOM 1570 C C . GLU A 1 203 ? 20.555 28.729 -17.644 1.00 81.88 203 GLU A C 1
ATOM 1572 O O . GLU A 1 203 ? 20.343 29.599 -18.489 1.00 81.88 203 GLU A O 1
ATOM 1577 N N . CYS A 1 204 ? 19.749 28.597 -16.584 1.00 85.38 204 CYS A N 1
ATOM 1578 C CA . CYS A 1 204 ? 18.534 29.371 -16.381 1.00 85.38 204 CYS A CA 1
ATOM 1579 C C . CYS A 1 204 ? 18.841 30.821 -15.998 1.00 85.38 204 CYS A C 1
ATOM 1581 O O . CYS A 1 204 ? 19.124 31.134 -14.838 1.00 85.38 204 CYS A O 1
ATOM 1583 N N . ARG A 1 205 ? 18.659 31.731 -16.961 1.00 81.94 205 ARG A N 1
ATOM 1584 C CA . ARG A 1 205 ? 18.784 33.185 -16.757 1.00 81.94 205 ARG A CA 1
ATOM 1585 C C . ARG A 1 205 ? 17.579 33.836 -16.057 1.00 81.94 205 ARG A C 1
ATOM 1587 O O . ARG A 1 205 ? 17.611 35.032 -15.789 1.00 81.94 205 ARG A O 1
ATOM 1594 N N . ARG A 1 206 ? 16.517 33.080 -15.737 1.00 74.81 206 ARG A N 1
ATOM 1595 C CA . ARG A 1 206 ? 15.320 33.594 -15.038 1.00 74.81 206 ARG A CA 1
ATOM 1596 C C . ARG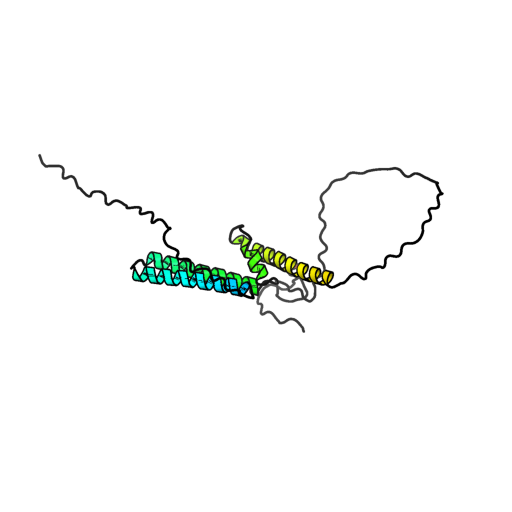 A 1 206 ? 15.437 33.447 -13.515 1.00 74.81 206 ARG A C 1
ATOM 1598 O O . ARG A 1 206 ? 15.807 32.383 -13.012 1.00 74.81 206 ARG A O 1
ATOM 1605 N N . GLN A 1 207 ? 15.098 34.510 -12.783 1.00 65.19 207 GLN A N 1
ATOM 1606 C CA . GLN A 1 207 ? 14.984 34.495 -11.322 1.00 65.19 207 GLN A CA 1
ATOM 1607 C C . GLN A 1 207 ? 13.602 33.964 -10.914 1.00 65.19 207 GLN A C 1
ATOM 1609 O O . GLN A 1 207 ? 12.584 34.288 -11.517 1.00 65.19 207 GLN A O 1
ATOM 1614 N N . SER A 1 208 ? 13.585 33.086 -9.918 1.00 56.97 208 SER A N 1
ATOM 1615 C CA . SER A 1 208 ? 12.469 32.225 -9.523 1.00 56.97 208 SER A CA 1
ATOM 1616 C C . SER A 1 208 ? 11.361 32.972 -8.771 1.00 56.97 208 SER A C 1
ATOM 1618 O O . SER A 1 208 ? 11.192 32.760 -7.572 1.00 56.97 208 SER A O 1
ATOM 1620 N N . LYS A 1 209 ? 10.607 33.853 -9.435 1.00 56.44 209 LYS A N 1
ATOM 1621 C CA . LYS A 1 209 ? 9.421 34.481 -8.832 1.00 56.44 209 LYS A CA 1
ATOM 1622 C C . LYS A 1 209 ? 8.239 34.409 -9.804 1.00 56.44 209 LYS A C 1
ATOM 1624 O O . LYS A 1 209 ? 8.299 34.964 -10.893 1.00 56.44 209 LYS A O 1
ATOM 1629 N N . ASN A 1 210 ? 7.207 33.683 -9.368 1.00 56.16 210 ASN A N 1
ATOM 1630 C CA . ASN A 1 210 ? 5.930 33.357 -10.017 1.00 56.16 210 ASN A CA 1
ATOM 1631 C C . ASN A 1 210 ? 5.973 32.416 -11.233 1.00 56.16 210 ASN A C 1
ATOM 1633 O O . ASN A 1 210 ? 6.421 32.770 -12.319 1.00 56.16 210 ASN A O 1
ATOM 1637 N N . ARG A 1 211 ? 5.426 31.204 -11.054 1.00 51.50 211 ARG A N 1
ATOM 1638 C CA . ARG A 1 211 ? 5.174 30.245 -12.137 1.00 51.50 211 ARG A CA 1
ATOM 1639 C C . ARG A 1 211 ? 3.706 29.858 -12.206 1.00 51.50 211 ARG A C 1
ATOM 1641 O O . ARG A 1 211 ? 3.192 29.227 -11.290 1.00 51.50 211 ARG A O 1
ATOM 1648 N N . VAL A 1 212 ? 3.114 30.120 -13.365 1.00 55.78 212 VAL A N 1
ATOM 1649 C CA . VAL A 1 212 ? 2.116 29.235 -13.968 1.00 55.78 212 VAL A CA 1
ATOM 1650 C C . VAL A 1 212 ? 2.841 28.504 -15.110 1.00 55.78 212 VAL A C 1
ATOM 1652 O O . VAL A 1 212 ? 3.444 29.180 -15.949 1.00 55.78 212 VAL A O 1
ATOM 1655 N N . PRO A 1 213 ? 2.884 27.160 -15.142 1.00 59.44 213 PRO A N 1
ATOM 1656 C CA . PRO A 1 213 ? 3.495 26.418 -16.245 1.00 59.44 213 PRO A CA 1
ATOM 1657 C C . PRO A 1 213 ? 2.721 26.658 -17.549 1.00 59.44 213 PRO A C 1
ATOM 1659 O O . PRO A 1 213 ? 1.496 26.560 -17.562 1.00 59.44 213 PRO A O 1
ATOM 1662 N N . ARG A 1 214 ? 3.420 26.960 -18.650 1.00 59.66 214 ARG A N 1
ATOM 1663 C CA . ARG A 1 214 ? 2.814 27.059 -19.989 1.00 59.66 214 ARG A CA 1
ATOM 1664 C C . ARG A 1 214 ? 2.995 25.728 -20.721 1.00 59.66 214 ARG A C 1
ATOM 1666 O O . ARG A 1 214 ? 4.055 25.113 -20.613 1.00 59.66 214 ARG A O 1
ATOM 1673 N N . ALA A 1 215 ? 1.953 25.295 -21.428 1.00 56.91 215 ALA A N 1
ATOM 1674 C CA . ALA A 1 215 ? 1.927 24.033 -22.163 1.00 56.91 215 ALA A CA 1
ATOM 1675 C C . ALA A 1 215 ? 3.073 23.935 -23.198 1.00 56.91 215 ALA A C 1
ATOM 1677 O O . ALA A 1 215 ? 3.489 24.971 -23.734 1.00 56.91 215 ALA A O 1
ATOM 1678 N N . PRO A 1 216 ? 3.598 22.722 -23.458 1.00 59.22 216 PRO A N 1
ATOM 1679 C CA . PRO A 1 216 ? 4.642 22.500 -24.459 1.00 59.22 216 PRO A CA 1
ATOM 1680 C C . PRO A 1 216 ? 4.151 22.868 -25.875 1.00 59.22 216 PRO A C 1
ATOM 1682 O O . PRO A 1 216 ? 2.949 22.780 -26.130 1.00 59.22 216 PRO A O 1
ATOM 1685 N N . PRO A 1 217 ? 5.043 23.295 -26.791 1.00 57.50 217 PRO A N 1
ATOM 1686 C CA . PRO A 1 217 ? 4.676 23.507 -28.189 1.00 57.50 217 PRO A CA 1
ATOM 1687 C C . PRO A 1 217 ? 4.351 22.166 -28.864 1.00 57.50 217 PRO A C 1
ATOM 1689 O O . PRO A 1 217 ? 5.083 21.193 -28.671 1.00 57.50 217 PRO A O 1
ATOM 1692 N N . SER A 1 218 ? 3.238 22.147 -29.605 1.00 54.00 218 SER A N 1
ATOM 1693 C CA . SER A 1 218 ? 2.752 21.017 -30.407 1.00 54.00 218 SER A CA 1
ATOM 1694 C C . SER A 1 218 ? 3.674 20.661 -31.566 1.00 54.00 218 SER A C 1
ATOM 1696 O O . SER A 1 218 ? 4.260 21.600 -32.153 1.00 54.00 218 SER A O 1
#

Secondary structure (DSSP, 8-state):
--------------------S-S------------SSHHHHHHHHHHHHHHHHHHHHHHHHHTT-HHHHHHHHHHHHHHHHHHHHHHHHHHHSTTTHHHHHHHHT-----GGGHHHHHHHHHHHHHHHHHHHHHHHHHHTS----------------------------------------PPPPPTT-B-TTT--BSS-GGG--S-S----PPPPP-

Foldseek 3Di:
DDDDPDDDPDDPDPPPPPVPPDDDPPPPPLPPPDDPDPVVSVVVVLVSLLVSLQVQLVVCVVVVNNVSSVVSVVVSVVSVVLVVVLQVLLVPAPLRNQLSVQLVPDPDDDDVCSVVSSVVSSVVSVVVVVVVVVVVVVVPDPDPPPDDDDDDDDDDDDDDDDDDDDDDDDDDDDDDDDPPPDDAFDQQDAAPQAGHGRHYVVPDPDHRDDDDHDDRDD

InterPro domains:
  IPR001878 Zinc finger, CCHC-type [PF00098] (190-205)
  IPR001878 Zinc finger, CCHC-type [PS50158] (191-206)
  IPR001878 Zinc finger, CCHC-type [SM00343] (190-206)
  IPR036875 Zinc finger, CCHC-type superfamily [SSF57756] (173-209)

Radius of gyration: 34.76 Å; chains: 1; bounding box: 82×63×126 Å